Protein AF-A0A2G6N6J0-F1 (afdb_monomer_lite)

pLDDT: mean 86.25, std 17.05, range [27.02, 98.5]

Foldseek 3Di:
DDDDDDDDDDDDPPPPPPPVLPFDWAWAWAADPVRDTAIDIDTHSDDADVVVVVVRVVVNVQCVVLNLLLLLLDDDDPRHDLRSNLSSVLNVVLVQQCLAPQCCQVCQLVDDDDDDPVNLVVSLVSQDPHHPNVVPDSVSSRVVSVVSSVSRNVVRVVDPDTPLVVSCVSHVVRHHDAQKDKDWDADPPDPVPRTDIFIWGFPDADPVRDGDIDGVVVCVVPPDPVVNCVRCVVLVVVLVVDVVSVVVVDDDD

Sequence (253 aa):
MQYSPERKKAGLKIGEHRGKRTASQQLTLSIMPDRTILPEWENTPKKILQKSIDKQKDIEQGFLHGGLFYLGFCEPDKTFSASLNYFIGFARLFIEKLSRISDLETLRHEAVINLSENELDRLIESVPLITGAEYITIEMLEVLWAGLGISFREQIQAHDGTVATFFHERNPAIHLAGRVFFHLVENKNNPAQPFAFMATYSAGMGGDGTPRHLPLKHAIEAYDEDDLLKLLSTVYRAAKKSKLIDNLWRPKA

Radius of gyration: 28.14 Å; chains: 1; bounding box: 117×38×66 Å

Structure (mmCIF, N/CA/C/O backbone):
data_AF-A0A2G6N6J0-F1
#
_entry.id   AF-A0A2G6N6J0-F1
#
loop_
_atom_site.group_PDB
_atom_site.id
_atom_site.type_symbol
_atom_site.label_atom_id
_atom_site.label_alt_id
_atom_site.label_comp_id
_atom_site.label_asym_id
_atom_site.label_entity_id
_atom_site.label_seq_id
_atom_site.pdbx_PDB_ins_code
_atom_site.Cartn_x
_atom_site.Cartn_y
_atom_site.Cartn_z
_atom_site.occupancy
_atom_site.B_iso_or_equiv
_atom_site.auth_seq_id
_atom_site.auth_comp_id
_atom_site.auth_asym_id
_atom_site.auth_atom_id
_atom_site.pdbx_PDB_model_num
ATOM 1 N N . MET A 1 1 ? 91.299 -11.595 -16.373 1.00 38.34 1 MET A N 1
ATOM 2 C CA . MET A 1 1 ? 91.212 -10.130 -16.604 1.00 38.34 1 MET A CA 1
ATOM 3 C C . MET A 1 1 ? 89.958 -9.893 -17.433 1.00 38.34 1 MET A C 1
ATOM 5 O O . MET A 1 1 ? 89.851 -10.569 -18.437 1.00 38.34 1 MET A O 1
ATOM 9 N N . GLN A 1 2 ? 88.948 -9.088 -17.104 1.00 34.56 2 GLN A N 1
ATOM 10 C CA . GLN A 1 2 ? 88.731 -8.024 -16.119 1.00 34.56 2 GLN A CA 1
ATOM 11 C C . GLN A 1 2 ? 87.215 -7.932 -15.804 1.00 34.56 2 GLN A C 1
ATOM 13 O O . GLN A 1 2 ? 86.388 -8.180 -16.670 1.00 34.56 2 GLN A O 1
ATOM 18 N N . TYR A 1 3 ? 86.927 -7.606 -14.543 1.00 27.02 3 TYR A N 1
ATOM 19 C CA . TYR A 1 3 ? 85.862 -6.783 -13.936 1.00 27.02 3 TYR A CA 1
ATOM 20 C C . TYR A 1 3 ? 84.527 -6.411 -14.657 1.00 27.02 3 TYR A C 1
ATOM 22 O O . TYR A 1 3 ? 84.510 -5.935 -15.786 1.00 27.02 3 TYR A O 1
ATOM 30 N N . SER A 1 4 ? 83.440 -6.529 -13.867 1.00 35.34 4 SER A N 1
ATOM 31 C CA . SER A 1 4 ? 82.012 -6.095 -13.979 1.00 35.34 4 SER A CA 1
ATOM 32 C C . SER A 1 4 ? 81.806 -4.562 -14.200 1.00 35.34 4 SER A C 1
ATOM 34 O O . SER A 1 4 ? 82.814 -3.864 -14.087 1.00 35.34 4 SER A O 1
ATOM 36 N N . PRO A 1 5 ? 80.587 -3.961 -14.416 1.00 44.88 5 PRO A N 1
ATOM 37 C CA . PRO A 1 5 ? 79.325 -4.232 -13.686 1.00 44.88 5 PRO A CA 1
ATOM 38 C C . PRO A 1 5 ? 77.961 -4.061 -14.419 1.00 44.88 5 PRO A C 1
ATOM 40 O O . PRO A 1 5 ? 77.846 -3.590 -15.548 1.00 44.88 5 PRO A O 1
ATOM 43 N N . GLU A 1 6 ? 76.901 -4.433 -13.689 1.00 39.53 6 GLU A N 1
ATOM 44 C CA . GLU A 1 6 ? 75.468 -4.260 -13.969 1.00 39.53 6 GLU A CA 1
ATOM 45 C C . GLU A 1 6 ? 75.028 -2.832 -14.358 1.00 39.53 6 GLU A C 1
ATOM 47 O O . GLU A 1 6 ? 75.438 -1.851 -13.736 1.00 39.53 6 GLU A O 1
ATOM 52 N N . ARG A 1 7 ? 74.014 -2.730 -15.237 1.00 36.69 7 ARG A N 1
ATOM 53 C CA . ARG A 1 7 ? 72.938 -1.725 -15.116 1.00 36.69 7 ARG A CA 1
ATOM 54 C C . ARG A 1 7 ? 71.584 -2.308 -15.524 1.00 36.69 7 ARG A C 1
ATOM 56 O O . ARG A 1 7 ? 71.323 -2.576 -16.693 1.00 36.69 7 ARG A O 1
ATOM 63 N N . LYS A 1 8 ? 70.702 -2.426 -14.529 1.00 40.44 8 LYS A N 1
ATOM 64 C CA . LYS A 1 8 ? 69.253 -2.606 -14.672 1.00 40.44 8 LYS A CA 1
ATOM 65 C C . LYS A 1 8 ? 68.666 -1.511 -15.574 1.00 40.44 8 LYS A C 1
ATOM 67 O O . LYS A 1 8 ? 68.835 -0.328 -15.285 1.00 40.44 8 LYS A O 1
ATOM 72 N N . LYS A 1 9 ? 67.895 -1.895 -16.594 1.00 39.03 9 LYS A N 1
ATOM 73 C CA . LYS A 1 9 ? 66.866 -1.031 -17.190 1.00 39.03 9 LYS A CA 1
ATOM 74 C C . LYS A 1 9 ? 65.496 -1.645 -16.934 1.00 39.03 9 LYS A C 1
ATOM 76 O O . LYS A 1 9 ? 65.143 -2.680 -17.487 1.00 39.03 9 LYS A O 1
ATOM 81 N N . ALA A 1 10 ? 64.763 -0.978 -16.050 1.00 37.41 10 ALA A N 1
ATOM 82 C CA . ALA A 1 10 ? 63.321 -1.073 -15.928 1.00 37.41 10 ALA A CA 1
ATOM 83 C C . ALA A 1 10 ? 62.665 -0.554 -17.218 1.00 37.41 10 ALA A C 1
ATOM 85 O O . ALA A 1 10 ? 63.138 0.423 -17.799 1.00 37.41 10 ALA A O 1
ATOM 86 N N . GLY A 1 11 ? 61.580 -1.191 -17.654 1.00 28.17 11 GLY A N 1
ATOM 87 C CA . GLY A 1 11 ? 60.846 -0.741 -18.832 1.00 28.17 11 GLY A CA 1
ATOM 88 C C . GLY A 1 11 ? 59.712 -1.671 -19.236 1.00 28.17 11 GLY A C 1
ATOM 89 O O . GLY A 1 11 ? 59.869 -2.479 -20.137 1.00 28.17 11 GLY A O 1
ATOM 90 N N . LEU A 1 12 ? 58.574 -1.497 -18.562 1.00 29.66 12 LEU A N 1
ATOM 91 C CA . LEU A 1 12 ? 57.225 -1.695 -19.096 1.00 29.66 12 LEU A CA 1
ATOM 92 C C . LEU A 1 12 ? 56.826 -3.118 -19.544 1.00 29.66 12 LEU A C 1
ATOM 94 O O . LEU A 1 12 ? 56.615 -3.397 -20.721 1.00 29.66 12 LEU A O 1
ATOM 98 N N . LYS A 1 13 ? 56.561 -4.000 -18.569 1.00 33.03 13 LYS A N 1
ATOM 99 C CA . LYS A 1 13 ? 55.540 -5.034 -18.790 1.00 33.03 13 LYS A CA 1
ATOM 100 C C . LYS A 1 13 ? 54.187 -4.336 -18.838 1.00 33.03 13 LYS A C 1
ATOM 102 O O . LYS A 1 13 ? 53.694 -3.851 -17.822 1.00 33.03 13 LYS A O 1
ATOM 107 N N . ILE A 1 14 ? 53.632 -4.272 -20.040 1.00 36.72 14 ILE A N 1
ATOM 108 C CA . ILE A 1 14 ? 52.255 -3.890 -20.323 1.00 36.72 14 ILE A CA 1
ATOM 109 C C . ILE A 1 14 ? 51.384 -4.931 -19.617 1.00 36.72 14 ILE A C 1
ATOM 111 O O . ILE A 1 14 ? 51.207 -6.050 -20.090 1.00 36.72 14 ILE A O 1
ATOM 115 N N . GLY A 1 15 ? 50.957 -4.608 -18.400 1.00 34.16 15 GLY A N 1
ATOM 116 C CA . GLY A 1 15 ? 50.023 -5.426 -17.652 1.00 34.16 15 GLY A CA 1
ATOM 117 C C . GLY A 1 15 ? 48.660 -5.318 -18.311 1.00 34.16 15 GLY A C 1
ATOM 118 O O . GLY A 1 15 ? 47.894 -4.412 -17.994 1.00 34.16 15 GLY A O 1
ATOM 119 N N . GLU A 1 16 ? 48.341 -6.253 -19.202 1.00 36.91 16 GLU A N 1
ATOM 120 C CA . GLU A 1 16 ? 46.958 -6.595 -19.519 1.00 36.91 16 GLU A CA 1
ATOM 121 C C . GLU A 1 16 ? 46.295 -7.199 -18.272 1.00 36.91 16 GLU A C 1
ATOM 123 O O . GLU A 1 16 ? 46.026 -8.391 -18.180 1.00 36.91 16 GLU A O 1
ATOM 128 N N . HIS A 1 17 ? 45.981 -6.359 -17.289 1.00 39.91 17 HIS A N 1
ATOM 129 C CA . HIS A 1 17 ? 44.925 -6.656 -16.332 1.00 39.91 17 HIS A CA 1
ATOM 130 C C . HIS A 1 17 ? 43.605 -6.116 -16.887 1.00 39.91 17 HIS A C 1
ATOM 132 O O . HIS A 1 17 ? 42.942 -5.272 -16.287 1.00 39.91 17 HIS A O 1
ATOM 138 N N . ARG A 1 18 ? 43.164 -6.668 -18.027 1.00 38.72 18 ARG A N 1
ATOM 139 C CA . ARG A 1 18 ? 41.724 -6.779 -18.285 1.00 38.72 18 ARG A CA 1
ATOM 140 C C . ARG A 1 18 ? 41.197 -7.844 -17.333 1.00 38.72 18 ARG A C 1
ATOM 142 O O . ARG A 1 18 ? 40.990 -8.996 -17.705 1.00 38.72 18 ARG A O 1
ATOM 149 N N . GLY A 1 19 ? 40.984 -7.456 -16.076 1.00 38.78 19 GLY A N 1
ATOM 150 C CA . GLY A 1 19 ? 40.030 -8.164 -15.241 1.00 38.78 19 GLY A CA 1
ATOM 151 C C . GLY A 1 19 ? 38.720 -8.168 -16.017 1.00 38.78 19 GLY A C 1
ATOM 152 O O . GLY A 1 19 ? 38.121 -7.109 -16.201 1.00 38.78 19 GLY A O 1
ATOM 153 N N . LYS A 1 20 ? 38.325 -9.329 -16.551 1.00 43.56 20 LYS A N 1
ATOM 154 C CA . LYS A 1 20 ? 36.986 -9.539 -17.100 1.00 43.56 20 LYS A CA 1
ATOM 155 C C . LYS A 1 20 ? 36.018 -9.186 -15.974 1.00 43.56 20 LYS A C 1
ATOM 157 O O . LYS A 1 20 ? 35.770 -10.004 -15.094 1.00 43.56 20 LYS A O 1
ATOM 162 N N . ARG A 1 21 ? 35.520 -7.946 -15.951 1.00 50.16 21 ARG A N 1
ATOM 163 C CA . ARG A 1 21 ? 34.324 -7.603 -15.188 1.00 50.16 21 ARG A CA 1
ATOM 164 C C . ARG A 1 21 ? 33.240 -8.472 -15.807 1.00 50.16 21 ARG A C 1
ATOM 166 O O . ARG A 1 21 ? 32.793 -8.188 -16.911 1.00 50.16 21 ARG A O 1
ATOM 173 N N . THR A 1 22 ? 32.912 -9.588 -15.167 1.00 55.34 22 THR A N 1
ATOM 174 C CA . THR A 1 22 ? 31.730 -10.367 -15.525 1.00 55.34 22 THR A CA 1
ATOM 175 C C . THR A 1 22 ? 30.551 -9.426 -15.345 1.00 55.34 22 THR A C 1
ATOM 177 O O . THR A 1 22 ? 30.229 -9.067 -14.209 1.00 55.34 22 THR A O 1
ATOM 180 N N . ALA A 1 23 ? 30.005 -8.941 -16.461 1.00 68.50 23 ALA A N 1
ATOM 181 C CA . ALA A 1 23 ? 28.799 -8.134 -16.460 1.00 68.50 23 ALA A CA 1
ATOM 182 C C . ALA A 1 23 ? 27.725 -8.932 -15.717 1.00 68.50 23 AL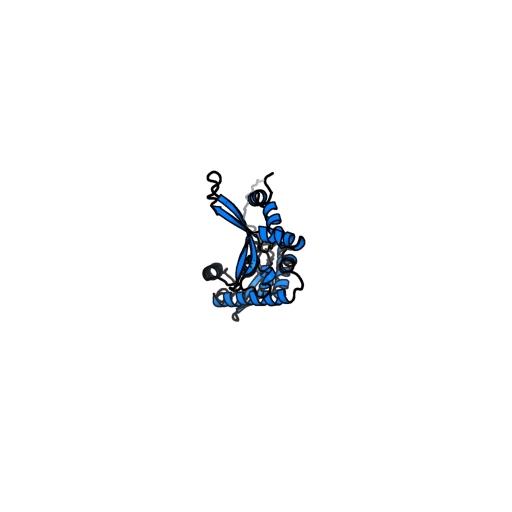A A C 1
ATOM 184 O O . ALA A 1 23 ? 27.491 -10.099 -16.030 1.00 68.50 23 ALA A O 1
ATOM 185 N N . SER A 1 24 ? 27.164 -8.341 -14.666 1.00 85.44 24 SER A N 1
ATOM 186 C CA . SER A 1 24 ? 25.951 -8.890 -14.062 1.00 85.44 24 SER A CA 1
ATOM 187 C C . SER A 1 24 ? 24.774 -8.411 -14.901 1.00 85.44 24 SER A C 1
ATOM 189 O O . SER A 1 24 ? 24.905 -7.429 -15.629 1.00 85.44 24 SER A O 1
ATOM 191 N N . GLN A 1 25 ? 23.636 -9.083 -14.816 1.00 91.56 25 GLN A N 1
ATOM 192 C CA . GLN A 1 25 ? 22.407 -8.582 -15.421 1.00 91.56 25 GLN A CA 1
ATOM 193 C C . GLN A 1 25 ? 21.504 -8.009 -14.335 1.00 91.56 25 GLN A C 1
ATOM 195 O O . GLN A 1 25 ? 21.540 -8.468 -13.189 1.00 91.56 25 GLN A O 1
ATOM 200 N N . GLN A 1 26 ? 20.727 -6.997 -14.694 1.00 94.88 26 GLN A N 1
ATOM 201 C CA . GLN A 1 26 ? 19.670 -6.449 -13.853 1.00 94.88 26 GLN A CA 1
ATOM 202 C C . GLN A 1 26 ? 18.390 -6.300 -14.667 1.00 94.88 26 GLN A C 1
ATOM 204 O O . GLN A 1 26 ? 18.448 -6.051 -15.869 1.00 94.88 26 GLN A O 1
ATOM 209 N N . LEU A 1 27 ? 17.257 -6.456 -13.993 1.00 97.31 27 LEU A N 1
ATOM 210 C CA . LEU A 1 27 ? 15.936 -6.240 -14.555 1.00 97.31 27 LEU A CA 1
ATOM 211 C C . LEU A 1 27 ? 15.650 -4.736 -14.626 1.00 97.31 27 LEU A C 1
ATOM 213 O O . LEU A 1 27 ? 15.789 -4.009 -13.634 1.00 97.31 27 LEU A O 1
ATOM 217 N N . THR A 1 28 ? 15.213 -4.277 -15.788 1.00 97.19 28 THR A N 1
ATOM 218 C CA . THR A 1 28 ? 14.673 -2.945 -16.050 1.00 97.19 28 THR A CA 1
ATOM 219 C C . THR A 1 28 ? 13.240 -3.053 -16.535 1.00 97.19 28 THR A C 1
ATOM 221 O O . THR A 1 28 ? 12.811 -4.085 -17.042 1.00 97.19 28 THR A O 1
ATOM 224 N N . LEU A 1 29 ? 12.492 -1.968 -16.360 1.00 97.38 29 LEU A N 1
ATOM 225 C CA . LEU A 1 29 ? 11.210 -1.782 -17.019 1.00 97.38 29 LEU A CA 1
ATOM 226 C C . LEU A 1 29 ? 11.385 -0.683 -18.067 1.00 97.38 29 LEU A C 1
ATOM 228 O O . LEU A 1 29 ? 11.743 0.447 -17.729 1.00 97.38 29 LEU A O 1
ATOM 232 N N . SER A 1 30 ? 11.202 -1.026 -19.330 1.00 95.88 30 SER A N 1
ATOM 233 C CA . SER A 1 30 ? 11.297 -0.088 -20.449 1.00 95.88 30 SER A CA 1
ATOM 234 C C . SER A 1 30 ? 9.896 0.307 -20.886 1.00 95.88 30 SER A C 1
ATOM 236 O O . SER A 1 30 ? 8.971 -0.506 -20.826 1.00 95.88 30 SER A O 1
ATOM 238 N N . ILE A 1 31 ? 9.731 1.551 -21.327 1.00 96.25 31 ILE A N 1
ATOM 239 C CA . ILE A 1 31 ? 8.447 2.032 -21.837 1.00 96.25 31 ILE A CA 1
ATOM 240 C C . ILE A 1 31 ? 8.531 2.107 -23.352 1.00 96.25 31 ILE A C 1
ATOM 242 O O . ILE A 1 31 ? 9.422 2.747 -23.912 1.00 96.25 31 ILE A O 1
ATOM 246 N N . MET A 1 32 ? 7.613 1.418 -24.012 1.00 94.75 32 MET A N 1
ATOM 247 C CA . MET A 1 32 ? 7.516 1.394 -25.464 1.00 94.75 32 MET A CA 1
ATOM 248 C C . MET A 1 32 ? 6.730 2.614 -25.982 1.00 94.75 32 MET A C 1
ATOM 250 O O . MET A 1 32 ? 5.988 3.233 -25.218 1.00 94.75 32 MET A O 1
ATOM 254 N N . PRO A 1 33 ? 6.842 2.981 -27.276 1.00 92.69 33 PRO A N 1
ATOM 255 C CA . PRO A 1 33 ? 6.119 4.129 -27.841 1.00 92.69 33 PRO A CA 1
ATOM 256 C C . PRO A 1 33 ? 4.588 4.044 -27.749 1.00 92.69 33 PRO A C 1
ATOM 258 O O . PRO A 1 33 ? 3.906 5.066 -27.746 1.00 92.69 33 PRO A O 1
ATOM 261 N N . ASP A 1 34 ? 4.040 2.832 -27.657 1.00 92.56 34 ASP A N 1
ATOM 262 C CA . ASP A 1 34 ? 2.619 2.567 -27.402 1.00 92.56 34 ASP A CA 1
ATOM 263 C C . ASP A 1 34 ? 2.235 2.708 -25.912 1.00 92.56 34 ASP A C 1
ATOM 265 O O . ASP A 1 34 ? 1.085 2.472 -25.548 1.00 92.56 34 ASP A O 1
ATOM 269 N N . ARG A 1 35 ? 3.184 3.131 -25.063 1.00 90.12 35 ARG A N 1
ATOM 270 C CA . ARG A 1 35 ? 3.096 3.276 -23.600 1.00 90.12 35 ARG A CA 1
ATOM 271 C C . ARG A 1 35 ? 2.988 1.956 -22.835 1.00 90.12 35 ARG A C 1
ATOM 273 O O . ARG A 1 35 ? 2.722 1.968 -21.632 1.00 90.12 35 ARG A O 1
ATOM 280 N N . THR A 1 36 ? 3.249 0.825 -23.489 1.00 93.56 36 THR A N 1
ATOM 281 C CA . THR A 1 36 ? 3.356 -0.471 -22.815 1.00 93.56 36 THR A CA 1
ATOM 282 C C . THR A 1 36 ? 4.650 -0.536 -22.002 1.00 93.56 36 THR A C 1
ATOM 284 O O . THR A 1 36 ? 5.712 -0.116 -22.464 1.00 93.56 36 THR A O 1
ATOM 287 N N . ILE A 1 37 ? 4.573 -1.081 -20.785 1.00 96.50 37 ILE A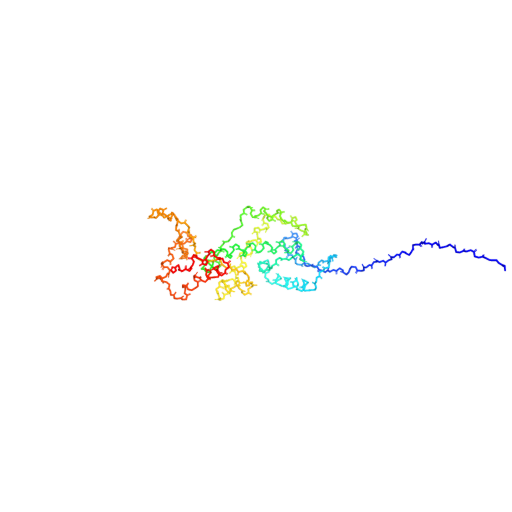 N 1
ATOM 288 C CA . ILE A 1 37 ? 5.737 -1.314 -19.922 1.00 96.50 37 ILE A CA 1
ATOM 289 C C . ILE A 1 37 ? 6.190 -2.760 -20.093 1.00 96.50 37 ILE A C 1
ATOM 291 O O . ILE A 1 37 ? 5.411 -3.682 -19.843 1.00 96.50 37 ILE A O 1
ATOM 295 N N . LEU A 1 38 ? 7.450 -2.958 -20.479 1.00 95.75 38 LEU A N 1
ATOM 296 C CA . LEU A 1 38 ? 8.028 -4.279 -20.709 1.00 95.75 38 LEU A CA 1
ATOM 297 C C . LEU A 1 38 ? 9.206 -4.555 -19.766 1.00 95.75 38 LEU A C 1
ATOM 299 O O . LEU A 1 38 ? 10.053 -3.677 -19.580 1.00 95.75 38 LEU A O 1
ATOM 303 N N . PRO A 1 39 ? 9.288 -5.765 -19.183 1.00 96.88 39 PRO A N 1
ATOM 304 C CA . PRO A 1 39 ? 10.459 -6.198 -18.444 1.00 96.88 39 PRO A CA 1
ATOM 305 C C . PRO A 1 39 ? 11.580 -6.580 -19.410 1.00 96.88 39 PRO A C 1
ATOM 307 O O . PRO A 1 39 ? 11.381 -7.365 -20.335 1.00 96.88 39 PRO A O 1
ATOM 310 N N . GLU A 1 40 ? 12.771 -6.036 -19.179 1.00 95.31 40 GLU A N 1
ATOM 311 C CA . GLU A 1 40 ? 13.966 -6.302 -19.977 1.00 95.31 40 GLU A CA 1
ATOM 312 C C . GLU A 1 40 ? 15.170 -6.564 -19.070 1.00 95.31 40 GLU A C 1
ATOM 314 O O . GLU A 1 40 ? 15.293 -6.004 -17.982 1.00 95.31 40 GLU A O 1
ATOM 319 N N . TRP A 1 41 ? 16.091 -7.417 -19.517 1.00 95.06 41 TRP A N 1
ATOM 320 C CA . TRP A 1 41 ? 17.341 -7.673 -18.805 1.00 95.06 41 TRP A CA 1
ATOM 321 C C . TRP A 1 41 ? 18.494 -6.957 -19.494 1.00 95.06 41 TRP A C 1
ATOM 323 O O . TRP A 1 41 ? 18.853 -7.276 -20.628 1.00 95.06 41 TRP A O 1
ATOM 333 N N . GLU A 1 42 ? 19.129 -6.033 -18.779 1.00 92.56 42 GLU A N 1
ATOM 334 C CA . GLU A 1 42 ? 20.280 -5.288 -19.280 1.00 92.56 42 GLU A CA 1
ATOM 335 C C . GLU A 1 42 ? 21.585 -5.717 -18.601 1.00 92.56 42 GLU A C 1
ATOM 337 O O . GLU A 1 42 ? 21.628 -6.103 -17.427 1.00 92.56 42 GLU A O 1
ATOM 342 N N . ASN A 1 43 ? 22.689 -5.622 -19.344 1.00 91.25 43 ASN A N 1
ATOM 343 C CA . ASN A 1 43 ? 24.020 -5.843 -18.794 1.00 91.25 43 ASN A CA 1
ATOM 344 C C . ASN A 1 43 ? 24.447 -4.634 -17.959 1.00 91.25 43 ASN A C 1
ATOM 346 O O . ASN A 1 43 ? 24.512 -3.515 -18.460 1.00 91.25 43 ASN A O 1
ATOM 350 N N . THR A 1 44 ? 24.847 -4.873 -16.715 1.00 86.88 44 THR A N 1
ATOM 351 C CA . THR A 1 44 ? 25.361 -3.847 -15.813 1.00 86.88 44 THR A CA 1
ATOM 352 C C . THR A 1 44 ? 26.805 -4.137 -15.395 1.00 86.88 44 THR A C 1
ATOM 354 O O . THR A 1 44 ? 27.167 -5.276 -15.071 1.00 86.88 44 THR A O 1
ATOM 357 N N . PRO A 1 45 ? 27.681 -3.114 -15.370 1.00 83.12 45 PRO A N 1
ATOM 358 C CA . PRO A 1 45 ? 29.037 -3.262 -14.851 1.00 83.12 45 PRO A CA 1
ATOM 359 C C . PRO A 1 45 ? 29.058 -3.414 -13.321 1.00 83.12 45 PRO A C 1
ATOM 361 O O . PRO A 1 45 ? 30.100 -3.763 -12.758 1.00 83.12 45 PRO A O 1
ATOM 364 N N . LYS A 1 46 ? 27.936 -3.132 -12.639 1.00 84.69 46 LYS A N 1
ATOM 365 C CA . LYS A 1 46 ? 27.777 -3.305 -11.193 1.00 84.69 46 LYS A CA 1
ATOM 366 C C . LYS A 1 46 ? 27.713 -4.794 -10.869 1.00 84.69 46 LYS A C 1
ATOM 368 O O . LYS A 1 46 ? 26.928 -5.531 -11.450 1.00 84.69 46 LYS A O 1
ATOM 373 N N . LYS A 1 47 ? 28.515 -5.236 -9.901 1.00 87.38 47 LYS A N 1
ATOM 374 C CA . LYS A 1 47 ? 28.435 -6.610 -9.397 1.00 87.38 47 LYS A CA 1
ATOM 375 C C . LYS A 1 47 ? 27.164 -6.764 -8.563 1.00 87.38 47 LYS A C 1
ATOM 377 O O . LYS A 1 47 ? 27.026 -6.093 -7.540 1.00 87.38 47 LYS A O 1
ATOM 382 N N . ILE A 1 48 ? 26.272 -7.654 -8.981 1.00 88.69 48 ILE A N 1
ATOM 383 C CA . ILE A 1 48 ? 25.038 -7.984 -8.259 1.00 88.69 48 ILE A CA 1
ATOM 384 C C . ILE A 1 48 ? 25.169 -9.401 -7.693 1.00 88.69 48 ILE A C 1
ATOM 386 O O . ILE A 1 48 ? 25.705 -10.300 -8.338 1.00 88.69 48 ILE A O 1
ATOM 390 N N . LEU A 1 49 ? 24.746 -9.591 -6.442 1.00 90.38 49 LEU A N 1
ATOM 391 C CA . LEU A 1 49 ? 24.743 -10.907 -5.798 1.00 90.38 49 LEU A CA 1
ATOM 392 C C . LEU A 1 49 ? 23.682 -11.806 -6.442 1.00 90.38 49 LEU A C 1
ATOM 394 O O . LEU A 1 49 ? 22.582 -11.335 -6.713 1.00 90.38 49 LEU A O 1
ATOM 398 N N . GLN A 1 50 ? 23.966 -13.106 -6.577 1.00 89.81 50 GLN A N 1
ATOM 399 C CA . GLN A 1 50 ? 23.037 -14.070 -7.187 1.00 89.81 50 GLN A CA 1
ATOM 400 C C . GLN A 1 50 ? 21.640 -14.025 -6.551 1.00 89.81 50 GLN A C 1
ATOM 402 O O . GLN A 1 50 ? 20.654 -13.920 -7.263 1.00 89.81 50 GLN A O 1
ATOM 407 N N . LYS A 1 51 ? 21.559 -13.937 -5.217 1.00 91.69 51 LYS A N 1
ATOM 408 C CA . LYS A 1 51 ? 20.290 -13.788 -4.484 1.00 91.69 51 LYS A CA 1
ATOM 409 C C . LYS A 1 51 ? 19.443 -12.590 -4.946 1.00 91.69 51 LYS A C 1
ATOM 411 O O . LYS A 1 51 ? 18.221 -12.658 -4.923 1.00 91.69 51 LYS A O 1
ATOM 416 N N . SER A 1 52 ? 20.077 -11.478 -5.323 1.00 92.69 52 SER A N 1
ATOM 417 C CA . SER A 1 52 ? 19.365 -10.304 -5.850 1.00 92.69 52 SER A CA 1
ATOM 418 C C . SER A 1 52 ? 18.908 -10.522 -7.296 1.00 92.69 52 SER A C 1
ATOM 420 O O . SER A 1 52 ? 17.833 -10.056 -7.660 1.00 92.69 52 SER A O 1
ATOM 422 N N . ILE A 1 53 ? 19.674 -11.266 -8.100 1.00 93.56 53 ILE A N 1
ATOM 423 C CA . ILE A 1 53 ? 19.258 -11.674 -9.450 1.00 93.56 53 ILE A CA 1
ATOM 424 C C . ILE A 1 53 ? 18.046 -12.608 -9.368 1.00 93.56 53 ILE A C 1
ATOM 426 O O . ILE A 1 53 ? 17.081 -12.406 -10.095 1.00 93.56 53 ILE A O 1
ATOM 430 N N . ASP A 1 54 ? 18.064 -13.584 -8.458 1.00 94.50 54 ASP A N 1
ATOM 431 C CA . ASP A 1 54 ? 16.946 -14.514 -8.260 1.00 94.50 54 ASP A CA 1
ATOM 432 C C . ASP A 1 54 ? 15.679 -13.756 -7.832 1.00 94.50 54 ASP A C 1
ATOM 434 O O . ASP A 1 54 ? 14.632 -13.912 -8.451 1.00 94.50 54 ASP A O 1
ATOM 438 N N . LYS A 1 55 ? 15.805 -12.809 -6.889 1.00 95.56 55 LYS A N 1
ATOM 439 C CA . LYS A 1 55 ? 14.698 -11.918 -6.501 1.00 95.56 55 LYS A CA 1
ATOM 440 C C . LYS A 1 55 ? 14.157 -11.102 -7.685 1.00 95.56 55 LYS A C 1
ATOM 442 O O . LYS A 1 55 ? 12.956 -10.891 -7.777 1.00 95.56 55 LYS A O 1
ATOM 447 N N . GLN A 1 56 ? 15.018 -10.624 -8.584 1.00 97.25 56 GLN A N 1
ATOM 448 C CA . GLN A 1 56 ? 14.585 -9.894 -9.783 1.00 97.25 56 GLN A CA 1
ATOM 449 C C . GLN A 1 56 ? 13.851 -10.800 -10.780 1.00 97.25 56 GLN A C 1
ATOM 451 O O . GLN A 1 56 ? 12.872 -10.359 -11.367 1.00 97.25 56 GLN A O 1
ATOM 456 N N . LYS A 1 57 ? 14.252 -12.069 -10.925 1.00 96.81 57 LYS A N 1
ATOM 457 C CA . LYS A 1 57 ? 13.512 -13.051 -11.738 1.00 96.81 57 LYS A CA 1
ATOM 458 C C . LYS A 1 57 ? 12.129 -13.341 -11.167 1.00 96.81 57 LYS A C 1
ATOM 460 O O . LYS A 1 57 ? 11.164 -13.383 -11.921 1.00 96.81 57 LYS A O 1
ATOM 465 N N . ASP A 1 58 ? 12.021 -13.485 -9.848 1.00 96.94 58 ASP A N 1
ATOM 466 C CA . ASP A 1 58 ? 10.721 -13.654 -9.190 1.00 96.94 58 ASP A CA 1
ATOM 467 C C . ASP A 1 58 ? 9.822 -12.432 -9.440 1.00 96.94 58 ASP A C 1
ATOM 469 O O . ASP A 1 58 ? 8.636 -12.579 -9.735 1.00 96.94 58 ASP A O 1
ATOM 473 N N . ILE A 1 59 ? 10.402 -11.224 -9.394 1.00 97.81 59 ILE A N 1
ATOM 474 C CA . ILE A 1 59 ? 9.691 -9.976 -9.697 1.00 97.81 59 ILE A CA 1
ATOM 475 C C . ILE A 1 59 ? 9.238 -9.921 -11.158 1.00 97.81 59 ILE A C 1
ATOM 477 O O . ILE A 1 59 ? 8.100 -9.540 -11.410 1.00 97.81 59 ILE A O 1
ATOM 481 N N . GLU A 1 60 ? 10.085 -10.307 -12.111 1.00 98.00 60 GLU A N 1
ATOM 4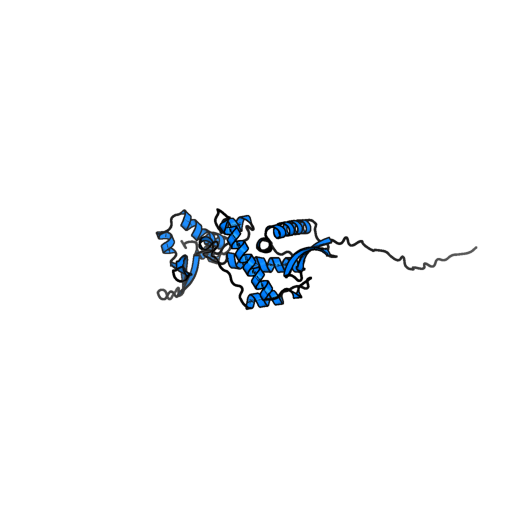82 C CA . GLU A 1 60 ? 9.714 -10.395 -13.528 1.00 98.00 60 GLU A CA 1
ATOM 483 C C . GLU A 1 60 ? 8.532 -11.347 -13.726 1.00 98.00 60 GLU A C 1
ATOM 485 O O . GLU A 1 60 ? 7.538 -10.970 -14.342 1.00 98.00 60 GLU A O 1
ATOM 490 N N . GLN A 1 61 ? 8.595 -12.557 -13.161 1.00 97.75 61 GLN A N 1
ATOM 491 C CA . GLN A 1 61 ? 7.496 -13.517 -13.264 1.00 97.75 61 GLN A CA 1
ATOM 492 C C . GLN A 1 61 ? 6.217 -12.970 -12.632 1.00 97.75 61 GLN A C 1
ATOM 494 O O . GLN A 1 61 ? 5.153 -13.036 -13.244 1.00 97.75 61 GLN A O 1
ATOM 499 N N . GLY A 1 62 ? 6.300 -12.380 -11.441 1.00 96.94 62 GLY A N 1
ATOM 500 C CA . GLY A 1 62 ? 5.145 -11.761 -10.800 1.00 96.94 62 GLY A CA 1
ATOM 501 C C . GLY A 1 62 ? 4.570 -10.590 -11.599 1.00 96.94 62 GLY A C 1
ATOM 502 O O . GLY A 1 62 ? 3.352 -10.478 -11.720 1.00 96.94 62 GLY A O 1
ATOM 503 N N . PHE A 1 63 ? 5.420 -9.765 -12.214 1.00 97.56 63 PHE A N 1
ATOM 504 C CA . PHE A 1 63 ? 5.005 -8.675 -13.097 1.00 97.56 63 PHE A CA 1
ATOM 505 C C . PHE A 1 63 ? 4.299 -9.191 -14.356 1.00 97.56 63 PHE A C 1
ATOM 507 O O . PHE A 1 63 ? 3.263 -8.655 -14.732 1.00 97.56 63 PHE A O 1
ATOM 514 N N . LEU A 1 64 ? 4.802 -10.254 -14.986 1.00 96.56 64 LEU A N 1
ATOM 515 C CA . LEU A 1 64 ? 4.175 -10.830 -16.180 1.00 96.56 64 LEU A CA 1
ATOM 516 C C . LEU A 1 64 ? 2.764 -11.378 -15.910 1.00 96.56 64 LEU A C 1
ATOM 518 O O . LEU A 1 64 ? 1.925 -11.354 -16.805 1.00 96.56 64 LEU A O 1
ATOM 522 N N . HIS A 1 65 ? 2.486 -11.844 -14.688 1.00 94.00 65 HIS A N 1
ATOM 523 C CA . HIS A 1 65 ? 1.170 -12.376 -14.315 1.00 94.00 65 HIS A CA 1
ATOM 524 C C . HIS A 1 65 ? 0.240 -11.324 -13.694 1.00 94.00 65 HIS A C 1
ATOM 526 O O . HIS A 1 65 ? -0.959 -11.332 -13.953 1.00 94.00 65 HIS A O 1
ATOM 532 N N . GLY A 1 66 ? 0.770 -10.448 -12.838 1.00 93.06 66 GLY A N 1
ATOM 533 C CA . GLY A 1 66 ? -0.008 -9.505 -12.028 1.00 93.06 66 GLY A CA 1
ATOM 534 C C . GLY A 1 66 ? 0.206 -8.032 -12.376 1.00 93.06 66 GLY A C 1
ATOM 535 O O . GLY A 1 66 ? -0.308 -7.160 -11.670 1.00 93.06 66 GLY A O 1
ATOM 536 N N . GLY A 1 67 ? 0.981 -7.742 -13.421 1.00 96.19 67 GLY A N 1
ATOM 537 C CA . GLY A 1 67 ? 1.278 -6.396 -13.900 1.00 96.19 67 GLY A CA 1
ATOM 538 C C . GLY A 1 67 ? 1.907 -5.493 -12.839 1.00 96.19 67 GLY A C 1
ATOM 539 O O . GLY A 1 67 ? 2.567 -5.937 -11.895 1.00 96.19 67 GLY A O 1
ATOM 540 N N . LEU A 1 68 ? 1.653 -4.188 -12.967 1.00 97.12 68 LEU A N 1
ATOM 541 C CA . LEU A 1 68 ? 2.094 -3.192 -11.986 1.00 97.12 68 LEU A CA 1
ATOM 542 C C . LEU A 1 68 ? 1.516 -3.441 -10.589 1.00 97.12 68 LEU A C 1
ATOM 544 O O . LEU A 1 68 ? 2.174 -3.123 -9.603 1.00 97.12 68 LEU A O 1
ATOM 548 N N . PHE A 1 69 ? 0.321 -4.027 -10.477 1.00 98.06 69 PHE A N 1
ATOM 549 C CA . PHE A 1 69 ? -0.304 -4.263 -9.176 1.00 98.06 69 PHE A CA 1
ATOM 550 C C . PHE A 1 69 ? 0.524 -5.219 -8.311 1.00 98.06 69 PHE A C 1
ATOM 552 O O . PHE A 1 69 ? 0.693 -4.976 -7.116 1.00 98.06 69 PHE A O 1
ATOM 559 N N . TYR A 1 70 ? 1.134 -6.240 -8.921 1.00 98.06 70 TYR A N 1
ATOM 560 C CA . TYR A 1 70 ? 2.083 -7.117 -8.234 1.00 98.06 70 TYR A CA 1
ATOM 561 C C . TYR A 1 70 ? 3.286 -6.346 -7.658 1.00 98.06 70 TYR A C 1
ATOM 563 O O . TYR A 1 70 ? 3.693 -6.588 -6.518 1.00 98.06 70 TYR A O 1
ATOM 571 N N . LEU A 1 71 ? 3.827 -5.366 -8.396 1.00 98.25 71 LEU A N 1
ATOM 572 C CA . LEU A 1 71 ? 4.964 -4.562 -7.925 1.00 98.25 71 LEU A CA 1
ATOM 573 C C . LEU A 1 71 ? 4.639 -3.766 -6.659 1.00 98.25 71 LEU A C 1
ATOM 575 O O . LEU A 1 71 ? 5.541 -3.503 -5.864 1.00 98.25 71 LEU A O 1
ATOM 579 N N . GLY A 1 72 ? 3.366 -3.438 -6.427 1.00 97.81 72 GLY A N 1
ATOM 580 C CA . GLY A 1 72 ? 2.924 -2.744 -5.219 1.00 97.81 72 GLY A CA 1
ATOM 581 C C . GLY A 1 72 ? 3.160 -3.535 -3.929 1.00 97.81 72 GLY A C 1
ATOM 582 O O . GLY A 1 72 ? 3.224 -2.946 -2.852 1.00 97.81 72 GLY A O 1
ATOM 583 N N . PHE A 1 73 ? 3.356 -4.852 -4.026 1.00 97.62 73 PHE A N 1
ATOM 584 C CA . PHE A 1 73 ? 3.704 -5.716 -2.896 1.00 97.62 73 PHE A CA 1
ATOM 585 C C . PHE A 1 73 ? 5.215 -5.948 -2.756 1.00 97.62 73 PHE A C 1
ATOM 587 O O . PHE A 1 73 ? 5.660 -6.460 -1.728 1.00 97.62 73 PHE A O 1
ATOM 594 N N . CYS A 1 74 ? 6.020 -5.551 -3.744 1.00 97.00 74 CYS A N 1
ATOM 595 C CA . CYS A 1 74 ? 7.472 -5.720 -3.733 1.00 97.00 74 CYS A CA 1
ATOM 596 C C . CYS A 1 74 ? 8.159 -4.624 -2.916 1.00 97.00 74 CYS A C 1
ATOM 598 O O . CYS A 1 74 ? 7.726 -3.478 -2.928 1.00 97.00 74 CYS A O 1
ATOM 600 N N . GLU A 1 75 ? 9.265 -4.941 -2.239 1.00 94.44 75 GLU A N 1
ATOM 601 C CA . GLU A 1 75 ? 10.089 -3.945 -1.535 1.00 94.44 75 GLU A CA 1
ATOM 602 C C . GLU A 1 75 ? 11.206 -3.402 -2.443 1.00 94.44 75 GLU A C 1
ATOM 604 O O . GLU A 1 75 ? 11.904 -4.215 -3.072 1.00 94.44 75 GLU A O 1
ATOM 609 N N . PRO A 1 76 ? 11.428 -2.070 -2.476 1.00 94.19 76 PRO A N 1
ATOM 610 C CA . PRO A 1 76 ? 12.520 -1.474 -3.235 1.00 94.19 76 PRO A CA 1
ATOM 611 C C . PRO A 1 76 ? 13.875 -1.940 -2.697 1.00 94.19 76 PRO A C 1
ATOM 613 O O . PRO A 1 76 ? 14.037 -2.252 -1.514 1.00 94.19 76 PRO A O 1
ATOM 616 N N . ASP A 1 77 ? 14.879 -1.971 -3.568 1.00 94.38 77 ASP A N 1
ATOM 617 C CA . ASP A 1 77 ? 16.205 -2.475 -3.217 1.00 94.38 77 ASP A CA 1
ATOM 618 C C . ASP A 1 77 ? 17.301 -1.674 -3.925 1.00 94.38 77 ASP A C 1
ATOM 620 O O . ASP A 1 77 ? 17.234 -1.393 -5.121 1.00 94.38 77 ASP A O 1
ATOM 624 N N . LYS A 1 78 ? 18.372 -1.341 -3.198 1.00 92.31 78 LYS A N 1
ATOM 625 C CA . LYS A 1 78 ? 19.535 -0.614 -3.743 1.00 92.31 78 LYS A CA 1
ATOM 626 C C . LYS A 1 78 ? 20.284 -1.403 -4.823 1.00 92.31 78 LYS A C 1
ATOM 628 O O . LYS A 1 78 ? 21.160 -0.859 -5.503 1.00 92.31 78 LYS A O 1
ATOM 633 N N . THR A 1 79 ? 20.030 -2.703 -4.926 1.00 92.25 79 THR A N 1
ATOM 634 C CA . THR A 1 79 ? 20.600 -3.581 -5.949 1.00 92.25 79 THR A CA 1
ATOM 635 C C . THR A 1 79 ? 19.793 -3.602 -7.245 1.00 92.25 79 THR A C 1
ATOM 637 O O . THR A 1 79 ? 20.353 -4.025 -8.250 1.00 92.25 79 THR A O 1
ATOM 640 N N . PHE A 1 80 ? 18.555 -3.101 -7.246 1.00 95.31 80 PHE A N 1
ATOM 641 C CA . PHE A 1 80 ? 17.704 -3.022 -8.434 1.00 95.31 80 PHE A CA 1
ATOM 642 C C . PHE A 1 80 ? 18.048 -1.819 -9.314 1.00 95.31 80 PHE A C 1
ATOM 644 O O . PHE A 1 80 ? 18.679 -0.856 -8.861 1.00 95.31 80 PHE A O 1
ATOM 651 N N . SER A 1 81 ? 17.616 -1.878 -10.575 1.00 95.88 81 SER A N 1
ATOM 652 C CA . SER A 1 81 ? 17.706 -0.747 -11.494 1.00 95.88 81 SER A CA 1
ATOM 653 C C . SER A 1 81 ? 16.845 0.430 -11.014 1.00 95.88 81 SER A C 1
ATOM 655 O O . SER A 1 81 ? 15.899 0.269 -10.234 1.00 95.88 81 SER A O 1
ATOM 657 N N . ALA A 1 82 ? 17.173 1.638 -11.479 1.00 95.88 82 ALA A N 1
ATOM 658 C CA . ALA A 1 82 ? 16.393 2.830 -11.152 1.00 95.88 82 ALA A CA 1
ATOM 659 C C . ALA A 1 82 ? 14.961 2.730 -11.701 1.00 95.88 82 ALA A C 1
ATOM 661 O O . ALA A 1 82 ? 14.023 3.061 -10.981 1.00 95.88 82 ALA A O 1
ATOM 662 N N . SER A 1 83 ? 14.798 2.192 -12.919 1.00 97.00 83 SER A N 1
ATOM 663 C CA . SER A 1 83 ? 13.479 1.960 -13.518 1.00 97.00 83 SER A CA 1
ATOM 664 C C . SER A 1 83 ? 12.612 1.035 -12.663 1.00 97.00 83 SER A C 1
ATOM 666 O O . SER A 1 83 ? 11.487 1.379 -12.304 1.00 97.00 83 SER A O 1
ATOM 668 N N . LEU A 1 84 ? 13.153 -0.122 -12.262 1.00 97.88 84 LEU A N 1
ATOM 669 C CA . LEU A 1 84 ? 12.392 -1.084 -11.470 1.00 97.88 84 LEU A CA 1
ATOM 670 C C . LEU A 1 84 ? 11.958 -0.483 -10.126 1.00 97.88 84 LEU A C 1
ATOM 672 O O . LEU A 1 84 ? 10.803 -0.620 -9.728 1.00 97.88 84 LEU A O 1
ATOM 676 N N . ASN A 1 85 ? 12.859 0.229 -9.444 1.00 98.06 85 ASN A N 1
ATOM 677 C CA . ASN A 1 85 ? 12.523 0.905 -8.190 1.00 98.06 85 ASN A CA 1
ATOM 678 C C . ASN A 1 85 ? 11.485 2.023 -8.373 1.00 98.06 85 ASN A C 1
ATOM 680 O O . ASN A 1 85 ? 10.668 2.215 -7.475 1.00 98.06 85 ASN A O 1
ATOM 684 N N . TYR A 1 86 ? 11.494 2.737 -9.502 1.00 98.38 86 TYR A N 1
ATOM 685 C CA . TYR A 1 86 ? 10.503 3.771 -9.801 1.00 98.38 86 TYR A CA 1
ATOM 686 C C . TYR A 1 86 ? 9.089 3.184 -9.880 1.00 98.38 86 TYR A C 1
ATOM 688 O O . TYR A 1 86 ? 8.198 3.621 -9.154 1.00 98.38 86 TYR A O 1
ATOM 696 N N . PHE A 1 87 ? 8.894 2.124 -10.669 1.00 98.31 87 PHE A N 1
ATOM 697 C CA . PHE A 1 87 ? 7.582 1.482 -10.802 1.00 98.31 87 PHE A CA 1
ATOM 698 C C . PHE A 1 87 ? 7.148 0.708 -9.554 1.00 98.31 87 PHE A C 1
ATOM 700 O O . PHE A 1 87 ? 5.960 0.708 -9.230 1.00 98.31 87 PHE A O 1
ATOM 707 N N . ILE A 1 88 ? 8.087 0.105 -8.810 1.00 98.50 88 ILE A N 1
ATOM 708 C CA . ILE A 1 88 ? 7.799 -0.417 -7.465 1.00 98.50 88 ILE A CA 1
ATOM 709 C C . ILE A 1 88 ? 7.293 0.723 -6.577 1.00 98.50 88 ILE A C 1
ATOM 711 O O . ILE A 1 88 ? 6.258 0.576 -5.941 1.00 98.50 88 ILE A O 1
ATOM 715 N N . GLY A 1 89 ? 7.973 1.872 -6.551 1.00 98.06 89 GLY A N 1
ATOM 716 C CA . GLY A 1 89 ? 7.550 3.038 -5.773 1.00 98.06 89 GLY A CA 1
ATOM 717 C C . GLY A 1 89 ? 6.152 3.532 -6.152 1.00 98.06 89 GLY A C 1
ATOM 718 O O . GLY A 1 89 ? 5.315 3.728 -5.272 1.00 98.06 89 GLY A O 1
ATOM 719 N N . PHE A 1 90 ? 5.877 3.657 -7.451 1.00 98.38 90 PHE A N 1
ATOM 720 C CA . PHE A 1 90 ? 4.571 4.053 -7.980 1.00 98.38 90 PHE A CA 1
ATOM 721 C C . PHE A 1 90 ? 3.451 3.091 -7.553 1.00 98.38 90 PHE A C 1
ATOM 723 O O . PHE A 1 90 ? 2.454 3.512 -6.967 1.00 98.38 90 PHE A O 1
ATOM 730 N N . ALA A 1 91 ? 3.626 1.786 -7.776 1.00 98.38 91 ALA A N 1
ATOM 731 C CA . ALA A 1 91 ? 2.624 0.792 -7.405 1.00 98.38 91 ALA A CA 1
ATOM 732 C C . ALA A 1 91 ? 2.473 0.652 -5.880 1.00 98.38 91 ALA A C 1
ATOM 734 O O . ALA A 1 91 ? 1.371 0.445 -5.371 1.00 98.38 91 ALA A O 1
ATOM 735 N N . ARG A 1 92 ? 3.562 0.805 -5.120 1.00 97.69 92 ARG A N 1
ATOM 736 C CA . ARG A 1 92 ? 3.515 0.807 -3.652 1.00 97.69 92 ARG A CA 1
ATOM 737 C C . ARG A 1 92 ? 2.750 1.999 -3.112 1.00 97.69 92 ARG A C 1
ATOM 739 O O . ARG A 1 92 ? 2.018 1.823 -2.147 1.00 97.69 92 ARG A O 1
ATOM 746 N N . LEU A 1 93 ? 2.863 3.180 -3.723 1.00 97.75 93 LEU A N 1
ATOM 747 C CA . LEU A 1 93 ? 2.072 4.345 -3.322 1.00 97.75 93 LEU A CA 1
ATOM 748 C C . LEU A 1 93 ? 0.571 4.028 -3.375 1.00 97.75 93 LEU A C 1
ATOM 750 O O . LEU A 1 93 ? -0.161 4.372 -2.448 1.00 97.75 93 LEU A O 1
ATOM 754 N N . PHE A 1 94 ? 0.119 3.312 -4.407 1.00 98.00 94 PHE A N 1
ATOM 755 C CA . PHE A 1 94 ? -1.264 2.845 -4.509 1.00 98.00 94 PHE A CA 1
ATOM 756 C C . PHE A 1 94 ? -1.646 1.925 -3.343 1.00 98.00 94 PHE A C 1
ATOM 758 O O . PHE A 1 94 ? -2.618 2.187 -2.634 1.00 98.00 94 PHE A O 1
ATOM 765 N N . ILE A 1 95 ? -0.845 0.886 -3.096 1.00 97.69 95 ILE A N 1
ATOM 766 C CA . ILE A 1 95 ? -1.058 -0.081 -2.011 1.00 97.69 95 ILE A CA 1
ATOM 767 C C . ILE A 1 95 ? -1.023 0.590 -0.631 1.00 97.69 95 ILE A C 1
ATOM 769 O O . ILE A 1 95 ? -1.844 0.279 0.232 1.00 97.69 95 ILE A O 1
ATOM 773 N N . GLU A 1 96 ? -0.126 1.552 -0.419 1.00 96.12 96 GLU A N 1
ATOM 774 C CA . GLU A 1 96 ? -0.052 2.344 0.806 1.00 96.12 96 GLU A CA 1
ATOM 775 C C . GLU A 1 96 ? -1.322 3.167 1.012 1.00 96.12 96 GLU A C 1
ATOM 777 O O . GLU A 1 96 ? -1.905 3.122 2.096 1.00 96.12 96 GLU A O 1
ATOM 782 N N . LYS A 1 97 ? -1.783 3.891 -0.013 1.00 96.75 97 LYS A N 1
ATOM 783 C CA . LYS A 1 97 ? -3.020 4.678 0.073 1.00 96.75 97 LYS A CA 1
ATOM 784 C C . LYS A 1 97 ? -4.230 3.789 0.333 1.00 96.75 97 LYS A C 1
ATOM 786 O O . LYS A 1 97 ? -5.036 4.126 1.196 1.00 96.75 97 LYS A O 1
ATOM 791 N N . LEU A 1 98 ? -4.301 2.632 -0.321 1.00 95.81 98 LEU A N 1
ATOM 792 C CA . LEU A 1 98 ? -5.351 1.640 -0.108 1.00 95.81 98 LEU A CA 1
ATOM 793 C C . LEU A 1 98 ? -5.337 1.145 1.336 1.00 95.81 98 LEU A C 1
ATOM 795 O O . LEU A 1 98 ? -6.346 1.234 2.030 1.00 95.81 98 LEU A O 1
ATOM 799 N N . SER A 1 99 ? -4.166 0.743 1.835 1.00 94.25 99 SER A N 1
ATOM 800 C CA . SER A 1 99 ? -4.010 0.249 3.205 1.00 94.25 99 SER A CA 1
ATOM 801 C C . SER A 1 99 ? -4.383 1.278 4.280 1.00 94.25 99 SER A C 1
ATOM 803 O O . SER A 1 99 ? -4.682 0.891 5.406 1.00 94.25 99 SER A O 1
ATOM 805 N N . ARG A 1 100 ? -4.391 2.579 3.957 1.00 92.44 100 ARG A N 1
ATOM 806 C CA . ARG A 1 100 ? -4.754 3.666 4.881 1.00 92.44 100 ARG A CA 1
ATOM 807 C C . ARG A 1 100 ? -6.256 3.944 4.966 1.00 92.44 100 ARG A C 1
ATOM 809 O O . ARG A 1 100 ? -6.663 4.707 5.839 1.00 92.44 100 ARG A O 1
ATOM 816 N N . ILE A 1 101 ? -7.078 3.336 4.113 1.00 91.25 101 ILE A N 1
ATOM 817 C CA . ILE A 1 101 ? -8.536 3.465 4.192 1.00 91.25 101 ILE A CA 1
ATOM 818 C C . ILE A 1 101 ? -9.036 2.628 5.378 1.00 91.25 101 ILE A C 1
ATOM 820 O O . ILE A 1 101 ? -9.033 1.400 5.328 1.00 91.25 101 ILE A O 1
ATOM 824 N N . SER A 1 102 ? -9.476 3.282 6.456 1.00 86.12 102 SER A N 1
ATOM 825 C CA . SER A 1 102 ? -9.921 2.596 7.682 1.00 86.12 102 SER A CA 1
ATOM 826 C C . SER A 1 102 ? -11.079 1.618 7.458 1.00 86.12 102 SER A C 1
ATOM 828 O O . SER A 1 102 ? -11.126 0.576 8.106 1.00 86.12 102 SER A O 1
ATOM 830 N N . ASP A 1 103 ? -11.984 1.918 6.526 1.00 86.00 103 ASP A N 1
ATOM 831 C CA . ASP A 1 103 ? -13.146 1.077 6.207 1.00 86.00 103 ASP A CA 1
ATOM 832 C C . ASP A 1 103 ? -12.930 0.192 4.970 1.00 86.00 103 ASP A C 1
ATOM 834 O O . ASP A 1 103 ? -13.892 -0.277 4.361 1.00 86.00 103 ASP A O 1
ATOM 838 N N . LEU A 1 104 ? -11.670 -0.071 4.599 1.00 91.69 104 LEU A N 1
ATOM 839 C CA . LEU A 1 104 ? -11.346 -0.871 3.417 1.00 91.69 104 LEU A CA 1
ATOM 840 C C . LEU A 1 104 ? -11.949 -2.280 3.469 1.00 91.69 104 LEU A C 1
ATOM 842 O O . LEU A 1 104 ? -12.376 -2.794 2.443 1.00 91.69 104 LEU A O 1
ATOM 846 N N . GLU A 1 105 ? -12.015 -2.895 4.651 1.00 89.69 105 GLU A N 1
ATOM 847 C CA . GLU A 1 105 ? -12.639 -4.215 4.830 1.00 89.69 105 GLU A CA 1
ATOM 848 C C . GLU A 1 105 ? -14.122 -4.231 4.440 1.00 89.69 105 GLU A C 1
ATOM 850 O O . GLU A 1 105 ? -14.619 -5.243 3.952 1.00 89.69 105 GLU A O 1
ATOM 855 N N . THR A 1 106 ? -14.816 -3.106 4.620 1.00 88.12 106 THR A N 1
ATOM 856 C CA . THR A 1 106 ? -16.225 -2.951 4.246 1.00 88.12 106 THR A CA 1
ATOM 857 C C . THR A 1 106 ? -16.354 -2.566 2.777 1.00 88.12 106 THR A C 1
ATOM 859 O O . THR A 1 106 ? -17.106 -3.196 2.044 1.00 88.12 106 THR A O 1
ATOM 862 N N . LEU A 1 107 ? -15.593 -1.556 2.340 1.00 91.31 107 LEU A N 1
ATOM 863 C CA . LEU A 1 107 ? -15.610 -1.061 0.961 1.00 91.31 107 LEU A CA 1
ATOM 864 C C . LEU A 1 107 ? -15.179 -2.125 -0.049 1.00 91.31 107 LEU A C 1
ATOM 866 O O . LEU A 1 107 ? -15.726 -2.211 -1.145 1.00 91.31 107 LEU A O 1
ATOM 870 N N . ARG A 1 108 ? -14.169 -2.925 0.306 1.00 93.88 108 ARG A N 1
ATOM 871 C CA . ARG A 1 108 ? -13.530 -3.925 -0.553 1.00 93.88 108 ARG A CA 1
ATOM 872 C C . ARG A 1 108 ? -13.264 -3.365 -1.952 1.00 93.88 108 ARG A C 1
ATOM 874 O O . ARG A 1 108 ? -12.397 -2.520 -2.127 1.00 93.88 108 ARG A O 1
ATOM 881 N N . HIS A 1 109 ? -14.029 -3.833 -2.931 1.00 94.94 109 HIS A N 1
ATOM 882 C CA . HIS A 1 109 ? -13.898 -3.553 -4.353 1.00 94.94 109 HIS A CA 1
ATOM 883 C C . HIS A 1 109 ? -14.491 -2.199 -4.777 1.00 94.94 109 HIS A C 1
ATOM 885 O O . HIS A 1 109 ? -14.272 -1.763 -5.904 1.00 94.94 109 HIS A O 1
ATOM 891 N N . GLU A 1 110 ? -15.236 -1.538 -3.891 1.00 94.06 110 GLU A N 1
ATOM 892 C CA . GLU A 1 110 ? -15.798 -0.201 -4.100 1.00 94.06 110 GLU A CA 1
ATOM 893 C C . GLU A 1 110 ? -14.837 0.912 -3.657 1.00 94.06 110 GLU A C 1
ATOM 895 O O . GLU A 1 110 ? -15.118 2.091 -3.859 1.00 94.06 110 GLU A O 1
ATOM 900 N N . ALA A 1 111 ? -13.693 0.565 -3.054 1.00 93.00 111 ALA A N 1
ATOM 901 C CA . ALA A 1 111 ? -12.707 1.552 -2.638 1.00 93.00 111 ALA A CA 1
ATOM 902 C C . ALA A 1 111 ? -12.103 2.273 -3.854 1.00 93.00 111 ALA A C 1
ATOM 904 O O . ALA A 1 111 ? -11.529 1.650 -4.747 1.00 93.00 111 ALA A O 1
ATOM 905 N N . VAL A 1 112 ? -12.186 3.604 -3.846 1.00 89.44 112 VAL A N 1
ATOM 906 C CA . VAL A 1 112 ? -11.614 4.476 -4.877 1.00 89.44 112 VAL A CA 1
ATOM 907 C C . VAL A 1 112 ? -10.481 5.295 -4.273 1.00 89.44 112 VAL A C 1
ATOM 909 O O . VAL A 1 112 ? -10.621 5.869 -3.193 1.00 89.44 112 VAL A O 1
ATOM 912 N N . ILE A 1 113 ? -9.351 5.361 -4.979 1.00 92.25 113 ILE A N 1
ATOM 913 C CA . ILE A 1 113 ? -8.183 6.143 -4.571 1.00 92.25 113 ILE A CA 1
ATOM 914 C C . ILE A 1 113 ? -7.783 7.063 -5.704 1.00 92.25 113 ILE A C 1
ATOM 916 O O . ILE A 1 113 ? -7.488 6.606 -6.806 1.00 92.25 113 ILE A O 1
ATOM 920 N N . ASN A 1 114 ? -7.656 8.342 -5.379 1.00 91.31 114 ASN A N 1
ATOM 921 C CA . ASN A 1 114 ? -7.175 9.348 -6.310 1.00 91.31 114 ASN A CA 1
ATOM 922 C C . ASN A 1 114 ? -5.700 9.678 -6.043 1.00 91.31 114 ASN A C 1
ATOM 924 O O . ASN A 1 114 ? -5.244 9.692 -4.890 1.00 91.31 114 ASN A O 1
ATOM 928 N N . LEU A 1 115 ? -4.970 9.975 -7.115 1.00 92.56 115 LEU A N 1
ATOM 929 C CA . LEU A 1 115 ? -3.725 10.733 -7.040 1.00 92.56 115 LEU A CA 1
ATOM 930 C C . LEU A 1 115 ? -4.064 12.217 -6.927 1.00 92.56 115 LEU A C 1
ATOM 932 O O . LEU A 1 115 ? -4.937 12.717 -7.628 1.00 92.56 115 LEU A O 1
ATOM 936 N N . SER A 1 116 ? -3.387 12.912 -6.022 1.00 94.38 116 SER A N 1
ATOM 937 C CA . SER A 1 116 ? -3.408 14.373 -5.988 1.00 94.38 116 SER A CA 1
ATOM 938 C C . SER A 1 116 ? -2.417 14.948 -6.998 1.00 94.38 116 SER A C 1
ATOM 940 O O . SER A 1 116 ? -1.415 14.307 -7.315 1.00 94.38 116 SER A O 1
ATOM 942 N N . GLU A 1 117 ? -2.653 16.184 -7.437 1.00 94.69 117 GLU A N 1
ATOM 943 C CA . GLU A 1 117 ? -1.746 16.922 -8.331 1.00 94.69 117 GLU A CA 1
ATOM 944 C C . GLU A 1 117 ? -0.311 16.950 -7.776 1.00 94.69 117 GLU A C 1
ATOM 946 O O . GLU A 1 117 ? 0.630 16.557 -8.452 1.00 94.69 117 GLU A O 1
ATOM 951 N N . ASN A 1 118 ? -0.153 17.242 -6.480 1.00 96.00 118 ASN A N 1
ATOM 952 C CA . ASN A 1 118 ? 1.154 17.229 -5.814 1.00 96.00 118 ASN A CA 1
ATOM 953 C C . ASN A 1 118 ? 1.854 15.855 -5.836 1.00 96.00 118 ASN A C 1
ATOM 955 O O . ASN A 1 118 ? 3.081 15.785 -5.768 1.00 96.00 118 ASN A O 1
ATOM 959 N N . GLU A 1 119 ? 1.103 14.750 -5.825 1.00 96.44 119 GLU A N 1
ATOM 960 C CA . GLU A 1 119 ? 1.688 13.409 -5.941 1.00 96.44 119 GLU A CA 1
ATOM 961 C C . GLU A 1 119 ? 2.108 13.121 -7.382 1.00 96.44 119 GLU A C 1
ATOM 963 O O . GLU A 1 119 ? 3.182 12.557 -7.581 1.00 96.44 119 GLU A O 1
ATOM 968 N N . LEU A 1 120 ? 1.306 13.540 -8.365 1.00 96.69 120 LEU A N 1
ATOM 969 C CA . LEU A 1 120 ? 1.644 13.438 -9.785 1.00 96.69 120 LEU A CA 1
ATOM 970 C C . LEU A 1 120 ? 2.915 14.224 -10.110 1.00 96.69 120 LEU A C 1
ATOM 972 O O . LEU A 1 120 ? 3.841 13.650 -10.677 1.00 96.69 120 LEU A O 1
ATOM 976 N N . ASP A 1 121 ? 3.014 15.476 -9.665 1.00 96.44 121 ASP A N 1
ATOM 977 C CA . ASP A 1 121 ? 4.197 16.312 -9.889 1.00 96.44 121 ASP A CA 1
ATOM 978 C C . ASP A 1 121 ? 5.462 15.649 -9.333 1.00 96.44 121 ASP A C 1
ATOM 980 O O . ASP A 1 121 ? 6.466 15.514 -10.029 1.00 96.44 121 ASP A O 1
ATOM 984 N N . ARG A 1 122 ? 5.397 15.114 -8.106 1.00 96.75 122 ARG A N 1
ATOM 985 C CA . ARG A 1 122 ? 6.522 14.379 -7.501 1.00 96.75 122 ARG A CA 1
ATOM 986 C C . ARG A 1 122 ? 6.885 13.114 -8.273 1.00 96.75 122 ARG A C 1
ATOM 988 O O . ARG A 1 122 ? 8.061 12.750 -8.337 1.00 96.75 122 ARG A O 1
ATOM 995 N N . LEU A 1 123 ? 5.901 12.404 -8.820 1.00 97.56 123 LEU A N 1
ATOM 996 C CA . LEU A 1 123 ? 6.144 11.214 -9.635 1.00 97.56 123 LEU A CA 1
ATOM 997 C C . LEU A 1 123 ? 6.820 11.576 -10.961 1.00 97.56 123 LEU A C 1
ATOM 999 O O . LEU A 1 123 ? 7.702 10.837 -11.389 1.00 97.56 123 LEU A O 1
ATOM 1003 N N . ILE A 1 124 ? 6.465 12.709 -11.570 1.00 97.38 124 ILE A N 1
ATOM 1004 C CA . ILE A 1 124 ? 7.112 13.228 -12.783 1.00 97.38 124 ILE A CA 1
ATOM 1005 C C . ILE A 1 124 ? 8.538 13.705 -12.486 1.00 97.38 124 ILE A C 1
ATOM 1007 O O . ILE A 1 124 ? 9.480 13.319 -13.173 1.00 97.38 124 ILE A O 1
ATOM 1011 N N . GLU A 1 125 ? 8.734 14.481 -11.421 1.00 96.62 125 GLU A N 1
ATOM 1012 C CA . GLU A 1 125 ? 10.056 14.984 -11.022 1.00 96.62 125 GLU A CA 1
ATOM 1013 C C . GLU A 1 125 ? 11.033 13.868 -10.627 1.00 96.62 125 GLU A C 1
ATOM 1015 O O . GLU A 1 125 ? 12.249 14.033 -10.726 1.00 96.62 125 GLU A O 1
ATOM 1020 N N . SER A 1 126 ? 10.514 12.725 -10.171 1.00 96.19 126 SER A N 1
ATOM 1021 C CA . SER A 1 126 ? 11.321 11.576 -9.746 1.00 96.19 126 SER A CA 1
ATOM 1022 C C . SER A 1 126 ? 11.591 10.551 -10.849 1.00 96.19 126 SER A C 1
ATOM 1024 O O . SER A 1 126 ? 12.222 9.528 -10.559 1.00 96.19 126 SER A O 1
ATOM 1026 N N . VAL A 1 127 ? 11.162 10.806 -12.094 1.00 97.19 127 VAL A N 1
ATOM 1027 C CA . VAL A 1 127 ? 11.424 9.912 -13.231 1.00 97.19 127 VAL A CA 1
ATOM 1028 C C . VAL A 1 127 ? 12.937 9.728 -13.416 1.00 97.19 127 VAL A C 1
ATOM 1030 O O . VAL A 1 127 ? 13.661 10.695 -13.668 1.00 97.19 127 VAL A O 1
ATOM 1033 N N . PRO A 1 128 ? 13.458 8.494 -13.294 1.00 95.44 128 PRO A N 1
ATOM 1034 C CA . PRO A 1 128 ? 14.866 8.229 -13.542 1.00 95.44 128 PRO A CA 1
ATOM 1035 C C . PRO A 1 128 ? 15.194 8.290 -15.038 1.00 95.44 128 PRO A C 1
ATOM 1037 O O . PRO A 1 128 ? 14.327 8.156 -15.895 1.00 95.44 128 PRO A O 1
ATOM 1040 N N . LEU A 1 129 ? 16.483 8.408 -15.366 1.00 92.75 129 LEU A N 1
ATOM 1041 C CA . LEU A 1 129 ? 16.957 8.273 -16.746 1.00 92.75 129 LEU A CA 1
ATOM 1042 C C . LEU A 1 129 ? 16.793 6.818 -17.215 1.00 92.75 129 LEU A C 1
ATOM 1044 O O . LEU A 1 129 ? 17.594 5.958 -16.843 1.00 92.75 129 LEU A O 1
ATOM 1048 N N . ILE A 1 130 ? 15.742 6.549 -17.993 1.00 92.94 130 ILE A N 1
ATOM 1049 C CA . ILE A 1 130 ? 15.352 5.211 -18.465 1.00 92.94 130 ILE A CA 1
ATOM 1050 C C . ILE A 1 130 ? 14.891 5.249 -19.925 1.00 92.94 130 ILE A C 1
ATOM 1052 O O . ILE A 1 130 ? 14.519 6.302 -20.442 1.00 92.94 130 ILE A O 1
ATOM 1056 N N . THR A 1 131 ? 14.894 4.093 -20.587 1.00 93.38 131 THR A N 1
ATOM 1057 C CA . THR A 1 131 ? 14.358 3.947 -21.946 1.00 93.38 131 THR A CA 1
ATOM 1058 C C . THR A 1 131 ? 12.857 4.231 -21.963 1.00 93.38 131 THR A C 1
ATOM 1060 O O . THR A 1 131 ? 12.089 3.559 -21.270 1.00 93.38 131 THR A O 1
ATOM 1063 N N . GLY A 1 132 ? 12.448 5.216 -22.766 1.00 93.94 132 GLY A N 1
ATOM 1064 C CA . GLY A 1 132 ? 11.055 5.639 -22.881 1.00 93.94 132 GLY A CA 1
ATOM 1065 C C . GLY A 1 132 ? 10.585 6.579 -21.768 1.00 93.94 132 GLY A C 1
ATOM 1066 O O . GLY A 1 132 ? 9.380 6.732 -21.576 1.00 93.94 132 GLY A O 1
ATOM 1067 N N . ALA A 1 133 ? 11.503 7.208 -21.025 1.00 94.75 133 ALA A N 1
ATOM 1068 C CA . ALA A 1 133 ? 11.165 8.198 -19.999 1.00 94.75 133 ALA A CA 1
ATOM 1069 C C . ALA A 1 133 ? 10.308 9.355 -20.544 1.00 94.75 133 ALA A C 1
ATOM 1071 O O . ALA A 1 133 ? 9.460 9.876 -19.828 1.00 94.75 133 ALA A O 1
ATOM 1072 N N . GLU A 1 134 ? 10.481 9.720 -21.817 1.00 94.25 134 GLU A N 1
ATOM 1073 C CA . GLU A 1 134 ? 9.695 10.745 -22.510 1.00 94.25 134 GLU A CA 1
ATOM 1074 C C . GLU A 1 134 ? 8.199 10.415 -22.619 1.00 94.25 134 GLU A C 1
ATOM 1076 O O . GLU A 1 134 ? 7.388 11.313 -22.841 1.00 94.25 134 GLU A O 1
ATOM 1081 N N . TYR A 1 135 ? 7.827 9.142 -22.456 1.00 95.88 135 TYR A N 1
ATOM 1082 C CA . TYR A 1 135 ? 6.435 8.705 -22.454 1.00 95.88 135 TYR A CA 1
ATOM 1083 C C . TYR A 1 135 ? 5.804 8.752 -21.057 1.00 95.88 135 TYR A C 1
ATOM 1085 O O . TYR A 1 135 ? 4.579 8.670 -20.969 1.00 95.88 135 TYR A O 1
ATOM 1093 N N . ILE A 1 136 ? 6.592 8.921 -19.981 1.00 96.25 136 ILE A N 1
ATOM 1094 C CA . ILE A 1 136 ? 6.053 9.114 -18.628 1.00 96.25 136 ILE A CA 1
ATOM 1095 C C . ILE A 1 136 ? 5.512 10.537 -18.515 1.00 96.25 136 ILE A C 1
ATOM 1097 O O . ILE A 1 136 ? 6.216 11.477 -18.150 1.00 96.25 136 ILE A O 1
ATOM 1101 N N . THR A 1 137 ? 4.231 10.676 -18.823 1.00 96.06 137 THR A N 1
ATOM 1102 C CA . THR A 1 137 ? 3.471 11.912 -18.652 1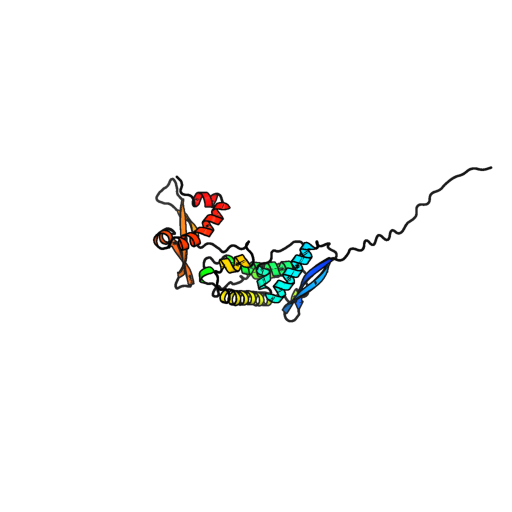.00 96.06 137 THR A CA 1
ATOM 1103 C C . THR A 1 137 ? 2.436 11.757 -17.544 1.00 96.06 137 THR A C 1
ATOM 1105 O O . THR A 1 137 ? 2.158 10.643 -17.089 1.00 96.06 137 THR A O 1
ATOM 1108 N N . ILE A 1 138 ? 1.839 12.872 -17.115 1.00 96.25 138 ILE A N 1
ATOM 1109 C CA . ILE A 1 138 ? 0.751 12.864 -16.127 1.00 96.25 138 ILE A CA 1
ATOM 1110 C C . ILE A 1 138 ? -0.382 11.949 -16.605 1.00 96.25 138 ILE A C 1
ATOM 1112 O O . ILE A 1 138 ? -0.817 11.073 -15.863 1.00 96.25 138 ILE A O 1
ATOM 1116 N N . GLU A 1 139 ? -0.771 12.062 -17.875 1.00 95.88 139 GLU A N 1
ATOM 1117 C CA . GLU A 1 139 ? -1.852 11.267 -18.459 1.00 95.88 139 GLU A CA 1
ATOM 1118 C C . GLU A 1 139 ? -1.521 9.769 -18.449 1.00 95.88 139 GLU A C 1
ATOM 1120 O O . GLU A 1 139 ? -2.390 8.936 -18.194 1.00 95.88 139 GLU A O 1
ATOM 1125 N N . MET A 1 140 ? -0.261 9.395 -18.712 1.00 96.00 140 MET A N 1
ATOM 1126 C CA . MET A 1 140 ? 0.158 7.997 -18.602 1.00 96.00 140 MET A CA 1
ATOM 1127 C C . MET A 1 140 ? 0.045 7.505 -17.156 1.00 96.00 140 MET A C 1
ATOM 1129 O O . MET A 1 140 ? -0.504 6.428 -16.927 1.00 96.00 140 MET A O 1
ATOM 1133 N N . LEU A 1 141 ? 0.532 8.277 -16.180 1.00 97.38 141 LEU A N 1
ATOM 1134 C CA . LEU A 1 141 ? 0.472 7.896 -14.767 1.00 97.38 141 LEU A CA 1
ATOM 1135 C C . LEU A 1 141 ? -0.971 7.743 -14.271 1.00 97.38 141 LEU A C 1
ATOM 1137 O O . LEU A 1 141 ? -1.257 6.793 -13.546 1.00 97.38 141 LEU A O 1
ATOM 1141 N N . GLU A 1 142 ? -1.888 8.609 -14.698 1.00 97.00 142 GLU A N 1
ATOM 1142 C CA . GLU A 1 142 ? -3.316 8.494 -14.387 1.00 97.00 142 GLU A CA 1
ATOM 1143 C C . GLU A 1 142 ? -3.930 7.207 -14.953 1.00 97.00 142 GLU A C 1
ATOM 1145 O O . GLU A 1 142 ? -4.647 6.497 -14.242 1.00 97.00 142 GLU A O 1
ATOM 1150 N N . VAL A 1 143 ? -3.605 6.852 -16.202 1.00 96.38 143 VAL A N 1
ATOM 1151 C CA . VAL A 1 143 ? -4.064 5.599 -16.825 1.00 96.38 143 VAL A CA 1
ATOM 1152 C C . VAL A 1 143 ? -3.524 4.381 -16.075 1.00 96.38 143 VAL A C 1
ATOM 1154 O O . VAL A 1 143 ? -4.282 3.460 -15.764 1.00 96.38 143 VAL A O 1
ATOM 1157 N N . LEU A 1 144 ? -2.231 4.375 -15.734 1.00 97.38 144 LEU A N 1
ATOM 1158 C CA . LEU A 1 144 ? -1.632 3.289 -14.956 1.00 97.38 144 LEU A CA 1
ATOM 1159 C C . LEU A 1 144 ? -2.259 3.187 -13.560 1.00 97.38 144 LEU A C 1
ATOM 1161 O O . LEU A 1 144 ? -2.514 2.083 -13.078 1.00 97.38 144 LEU A O 1
ATOM 1165 N N . TRP A 1 145 ? -2.546 4.323 -12.924 1.00 98.25 145 TRP A N 1
ATOM 1166 C CA . TRP A 1 145 ? -3.188 4.375 -11.614 1.00 98.25 145 TRP A CA 1
ATOM 1167 C C . TRP A 1 145 ? -4.610 3.811 -11.644 1.00 98.25 145 TRP A C 1
ATOM 1169 O O . TRP A 1 145 ? -4.977 3.000 -10.791 1.00 98.25 145 TRP A O 1
ATOM 1179 N N . ALA A 1 146 ? -5.398 4.167 -12.660 1.00 97.06 146 ALA A N 1
ATOM 1180 C CA . ALA A 1 146 ? -6.714 3.576 -12.881 1.00 97.06 146 ALA A CA 1
ATOM 1181 C C . ALA A 1 146 ? -6.617 2.056 -13.107 1.00 97.06 146 ALA A C 1
ATOM 1183 O O . ALA A 1 146 ? -7.407 1.296 -12.543 1.00 97.06 146 ALA A O 1
ATOM 1184 N N . GLY A 1 147 ? -5.605 1.598 -13.853 1.00 97.00 147 GLY A N 1
ATOM 1185 C CA . GLY A 1 147 ? -5.315 0.175 -14.057 1.00 97.00 147 GLY A CA 1
ATOM 1186 C C . GLY A 1 147 ? -4.998 -0.586 -12.762 1.00 97.00 147 GLY A C 1
ATOM 1187 O O . GLY A 1 147 ? -5.464 -1.715 -12.584 1.00 97.00 147 GLY A O 1
ATOM 1188 N N . LEU A 1 148 ? -4.276 0.033 -11.820 1.00 98.19 148 LEU A N 1
ATOM 1189 C CA . LEU A 1 148 ? -4.067 -0.519 -10.472 1.00 98.19 148 LEU A CA 1
ATOM 1190 C C . LEU A 1 148 ? -5.395 -0.666 -9.713 1.00 98.19 148 LEU A C 1
ATOM 1192 O O . LEU A 1 148 ? -5.628 -1.696 -9.079 1.00 98.19 148 LEU A O 1
ATOM 1196 N N . GLY A 1 149 ? -6.285 0.327 -9.825 1.00 97.69 149 GLY A N 1
ATOM 1197 C CA . GLY A 1 149 ? -7.636 0.285 -9.257 1.00 97.69 149 GLY A CA 1
ATOM 1198 C C . GLY A 1 149 ? -8.489 -0.857 -9.806 1.00 97.69 149 GLY A C 1
ATOM 1199 O O . GLY A 1 149 ? -9.093 -1.599 -9.031 1.00 97.69 149 GLY A O 1
ATOM 1200 N N . ILE A 1 150 ? -8.489 -1.042 -11.128 1.00 97.12 150 ILE A N 1
ATOM 1201 C CA . ILE A 1 150 ? -9.188 -2.152 -11.795 1.00 97.12 150 ILE A CA 1
ATOM 1202 C C . ILE A 1 150 ? -8.624 -3.495 -11.320 1.00 97.12 150 ILE A C 1
ATOM 1204 O O . ILE A 1 150 ? -9.382 -4.353 -10.871 1.00 97.12 150 ILE A O 1
ATOM 1208 N N . SER A 1 151 ? -7.295 -3.639 -11.319 1.00 97.31 151 SER A N 1
ATOM 1209 C CA . SER A 1 151 ? -6.620 -4.866 -10.879 1.00 97.31 151 SER A CA 1
ATOM 1210 C C . SER A 1 151 ? -6.969 -5.225 -9.434 1.00 97.31 151 SER A C 1
ATOM 1212 O O . SER A 1 151 ? -7.232 -6.387 -9.125 1.00 97.31 151 SER A O 1
ATOM 1214 N N . PHE A 1 152 ? -6.998 -4.235 -8.535 1.00 97.81 152 PHE A N 1
ATOM 1215 C CA . PHE A 1 152 ? -7.421 -4.451 -7.156 1.00 97.81 152 PHE A CA 1
ATOM 1216 C C . PHE A 1 152 ? -8.877 -4.914 -7.081 1.00 97.81 152 PHE A C 1
ATOM 1218 O O . PHE A 1 152 ? -9.153 -5.919 -6.427 1.00 97.81 152 PHE A O 1
ATOM 1225 N N . ARG A 1 153 ? -9.789 -4.205 -7.761 1.00 97.56 153 ARG A N 1
ATOM 1226 C CA . ARG A 1 153 ? -11.225 -4.509 -7.779 1.00 97.56 153 ARG A CA 1
ATOM 1227 C C . ARG A 1 153 ? -11.481 -5.954 -8.198 1.00 97.56 153 ARG A C 1
ATOM 1229 O O . ARG A 1 153 ? -12.178 -6.671 -7.488 1.00 97.56 153 ARG A O 1
ATOM 1236 N N . GLU A 1 154 ? -10.894 -6.380 -9.309 1.00 96.88 154 GLU A N 1
ATOM 1237 C CA . GLU A 1 154 ? -11.056 -7.736 -9.839 1.00 96.88 154 GLU A CA 1
ATOM 1238 C C . GLU A 1 154 ? -10.504 -8.787 -8.869 1.00 96.88 154 GLU A C 1
ATOM 1240 O O . GLU A 1 154 ? -11.191 -9.748 -8.520 1.00 96.88 154 GLU A O 1
ATOM 1245 N N . GLN A 1 155 ? -9.284 -8.579 -8.364 1.00 96.94 155 GLN A N 1
ATOM 1246 C CA . GLN A 1 155 ? -8.638 -9.554 -7.487 1.00 96.94 155 GLN A CA 1
ATOM 1247 C C . GLN A 1 155 ? -9.314 -9.674 -6.117 1.00 96.94 155 GLN A C 1
ATOM 1249 O O . GLN A 1 155 ? -9.394 -10.780 -5.585 1.00 96.94 155 GLN A O 1
ATOM 1254 N N . ILE A 1 156 ? -9.807 -8.577 -5.529 1.00 97.19 156 ILE A N 1
ATOM 1255 C CA . ILE A 1 156 ? -10.479 -8.629 -4.221 1.00 97.19 156 ILE A CA 1
ATOM 1256 C C . ILE A 1 156 ? -11.921 -9.144 -4.319 1.00 97.19 156 ILE A C 1
ATOM 1258 O O . ILE A 1 156 ? -12.449 -9.673 -3.338 1.00 97.19 156 ILE A O 1
ATOM 1262 N N . GLN A 1 157 ? -12.567 -9.011 -5.484 1.00 96.56 157 GLN A N 1
ATOM 1263 C CA . GLN A 1 157 ? -13.855 -9.657 -5.757 1.00 96.56 157 GLN A CA 1
ATOM 1264 C C . GLN A 1 157 ? -13.709 -11.173 -5.885 1.00 96.56 157 GLN A C 1
ATOM 1266 O O . GLN A 1 157 ? -14.555 -11.900 -5.377 1.00 96.56 157 GLN A O 1
ATOM 1271 N N . ALA A 1 158 ? -12.630 -11.641 -6.514 1.00 96.31 158 ALA A N 1
ATOM 1272 C CA . ALA A 1 158 ? -12.338 -13.066 -6.662 1.00 96.31 158 ALA A CA 1
ATOM 1273 C C . ALA A 1 158 ? -11.785 -13.731 -5.384 1.00 96.31 158 ALA A C 1
ATOM 1275 O O . ALA A 1 158 ? -11.571 -14.939 -5.368 1.00 96.31 158 ALA A O 1
ATOM 1276 N N . HIS A 1 159 ? -11.506 -12.959 -4.331 1.00 96.75 159 HIS A N 1
ATOM 1277 C CA . HIS A 1 159 ? -10.895 -13.452 -3.101 1.00 96.75 159 HIS A CA 1
ATOM 1278 C C . HIS A 1 159 ? -11.932 -13.663 -1.988 1.00 96.75 159 HIS A C 1
ATOM 1280 O O . HIS A 1 159 ? -12.483 -12.697 -1.452 1.00 96.75 159 HIS A O 1
ATOM 1286 N N . ASP A 1 160 ? -12.116 -14.919 -1.576 1.00 91.56 160 ASP A N 1
ATOM 1287 C CA . ASP A 1 160 ? -13.136 -15.338 -0.599 1.00 91.56 160 ASP A CA 1
ATOM 1288 C C . ASP A 1 160 ? -12.894 -14.823 0.835 1.00 91.56 160 ASP A C 1
ATOM 1290 O O . ASP A 1 160 ? -13.820 -14.736 1.640 1.00 91.56 160 ASP A O 1
ATOM 1294 N N . GLY A 1 161 ? -11.653 -14.463 1.176 1.00 93.06 161 GLY A N 1
ATOM 1295 C CA . GLY A 1 161 ? -11.282 -13.971 2.506 1.00 93.06 161 GLY A CA 1
ATOM 1296 C C . GLY A 1 161 ? -11.447 -12.458 2.707 1.00 93.06 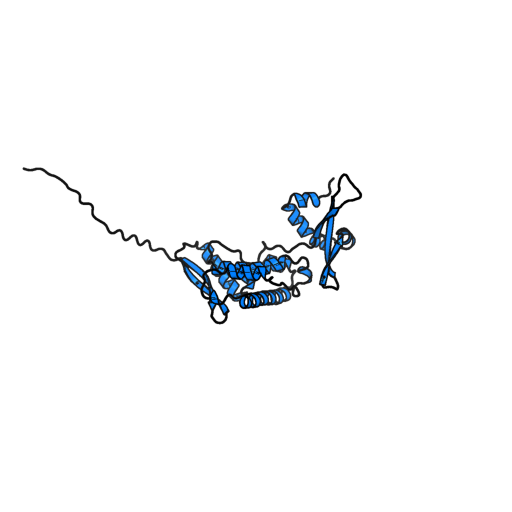161 GLY A C 1
ATOM 1297 O O . GLY A 1 161 ? -11.912 -11.711 1.836 1.00 93.06 161 GLY A O 1
ATOM 1298 N N . THR A 1 162 ? -11.008 -11.976 3.871 1.00 92.56 162 THR A N 1
ATOM 1299 C CA . THR A 1 162 ? -10.995 -10.545 4.215 1.00 92.56 162 THR A CA 1
ATOM 1300 C C . THR A 1 162 ? -9.915 -9.790 3.434 1.00 92.56 162 THR A C 1
ATOM 1302 O O . THR A 1 162 ? -8.949 -10.380 2.935 1.00 92.56 162 THR A O 1
ATOM 1305 N N . VAL A 1 163 ? -10.028 -8.465 3.355 1.00 94.56 163 VAL A N 1
ATOM 1306 C CA . VAL A 1 163 ? -8.992 -7.631 2.737 1.00 94.56 163 VAL A CA 1
ATOM 1307 C C . VAL A 1 163 ? -7.670 -7.753 3.501 1.00 94.56 163 VAL A C 1
ATOM 1309 O O . VAL A 1 163 ? -6.608 -7.829 2.892 1.00 94.56 163 VAL A O 1
ATOM 1312 N N . ALA A 1 164 ? -7.700 -7.862 4.830 1.00 91.44 164 ALA A N 1
ATOM 1313 C CA . ALA A 1 164 ? -6.501 -8.089 5.630 1.00 91.44 164 ALA A CA 1
ATOM 1314 C C . ALA A 1 164 ? -5.788 -9.386 5.231 1.00 91.44 164 ALA A C 1
ATOM 1316 O O . ALA A 1 164 ? -4.568 -9.371 5.075 1.00 91.44 164 ALA A O 1
ATOM 1317 N N . THR A 1 165 ? -6.528 -10.482 5.019 1.00 93.88 165 THR A N 1
ATOM 1318 C CA . THR A 1 165 ? -5.938 -11.744 4.542 1.00 93.88 165 THR A CA 1
ATOM 1319 C C . THR A 1 165 ? -5.365 -11.609 3.131 1.00 93.88 165 THR A C 1
ATOM 1321 O O . THR A 1 165 ? -4.212 -11.979 2.923 1.00 93.88 165 THR A O 1
ATOM 1324 N N . PHE A 1 166 ? -6.076 -10.940 2.215 1.00 96.62 166 PHE A N 1
ATOM 1325 C CA . PHE A 1 166 ? -5.609 -10.681 0.847 1.00 96.62 166 PHE A CA 1
ATOM 1326 C C . PHE A 1 166 ? -4.247 -9.971 0.804 1.00 96.62 166 PHE A C 1
ATOM 1328 O O . PHE A 1 166 ? -3.361 -10.339 0.027 1.00 96.62 166 PHE A O 1
ATOM 1335 N N . PHE A 1 167 ? -4.078 -8.940 1.641 1.00 96.19 167 PHE A N 1
ATOM 1336 C CA . PHE A 1 167 ? -2.820 -8.203 1.762 1.00 96.19 167 PHE A CA 1
ATOM 1337 C C . PHE A 1 167 ? -1.747 -9.026 2.474 1.00 96.19 167 PHE A C 1
ATOM 1339 O O . PHE A 1 167 ? -0.592 -9.007 2.052 1.00 96.19 167 PHE A O 1
ATOM 1346 N N . HIS A 1 168 ? -2.113 -9.756 3.531 1.00 93.44 168 HIS A N 1
ATOM 1347 C CA . HIS A 1 168 ? -1.176 -10.563 4.308 1.00 93.44 168 HIS A CA 1
ATOM 1348 C C . HIS A 1 168 ? -0.536 -11.680 3.477 1.00 93.44 168 HIS A C 1
ATOM 1350 O O . HIS A 1 168 ? 0.672 -11.875 3.567 1.00 93.44 168 HIS A O 1
ATOM 1356 N N . GLU A 1 169 ? -1.316 -12.363 2.637 1.00 95.00 169 GLU A N 1
ATOM 1357 C CA . GLU A 1 169 ? -0.827 -13.415 1.736 1.00 95.00 169 GLU A CA 1
ATOM 1358 C C . GLU A 1 169 ? 0.193 -12.899 0.714 1.00 95.00 169 GLU A C 1
ATOM 1360 O O . GLU A 1 169 ? 1.104 -13.627 0.325 1.00 95.00 169 GLU A O 1
ATOM 1365 N N . ARG A 1 170 ? 0.065 -11.634 0.293 1.00 94.88 170 ARG A N 1
ATOM 1366 C CA . ARG A 1 170 ? 0.937 -11.015 -0.718 1.00 94.88 170 ARG A CA 1
ATOM 1367 C C . ARG A 1 170 ? 2.160 -10.339 -0.111 1.00 94.88 170 ARG A C 1
ATOM 1369 O O . ARG A 1 170 ? 3.259 -10.463 -0.641 1.00 94.88 170 ARG A O 1
ATOM 1376 N N . ASN A 1 171 ? 1.987 -9.617 0.993 1.00 94.69 171 ASN A N 1
ATOM 1377 C CA . ASN A 1 171 ? 3.087 -9.044 1.760 1.00 94.69 171 ASN A CA 1
ATOM 1378 C C . ASN A 1 171 ? 2.671 -8.846 3.237 1.00 94.69 171 ASN A C 1
ATOM 1380 O O . ASN A 1 171 ? 2.007 -7.858 3.571 1.00 94.69 171 ASN A O 1
ATOM 1384 N N . PRO A 1 172 ? 3.135 -9.720 4.154 1.00 91.81 172 PRO A N 1
ATOM 1385 C CA . PRO A 1 172 ? 2.832 -9.642 5.586 1.00 91.81 172 PRO A CA 1
ATOM 1386 C C . PRO A 1 172 ? 3.273 -8.348 6.286 1.00 91.81 172 PRO A C 1
ATOM 1388 O O . PRO A 1 172 ? 2.809 -8.063 7.395 1.00 91.81 172 PRO A O 1
ATOM 1391 N N . ALA A 1 173 ? 4.192 -7.583 5.687 1.00 90.12 173 ALA A N 1
ATOM 1392 C CA . ALA A 1 173 ? 4.654 -6.312 6.236 1.00 90.12 173 ALA A CA 1
ATOM 1393 C C . ALA A 1 173 ? 3.627 -5.185 6.048 1.00 90.12 173 ALA A C 1
ATOM 1395 O O . ALA A 1 173 ? 3.689 -4.186 6.768 1.00 90.12 173 ALA A O 1
ATOM 1396 N N . ILE A 1 174 ? 2.667 -5.343 5.130 1.00 91.38 174 ILE A N 1
ATOM 1397 C CA . ILE A 1 174 ? 1.601 -4.363 4.935 1.00 91.38 174 ILE A CA 1
ATOM 1398 C C . ILE A 1 174 ? 0.555 -4.536 6.033 1.00 91.38 174 ILE A C 1
ATOM 1400 O O . ILE A 1 174 ? 0.149 -5.641 6.400 1.00 91.38 174 ILE A O 1
ATOM 1404 N N . HIS A 1 175 ? 0.133 -3.417 6.607 1.00 86.81 175 HIS A N 1
ATOM 1405 C CA . HIS A 1 175 ? -0.816 -3.383 7.705 1.00 86.81 175 HIS A CA 1
ATOM 1406 C C . HIS A 1 175 ? -1.937 -2.412 7.366 1.00 86.81 175 HIS A C 1
ATOM 1408 O O . HIS A 1 175 ? -1.675 -1.229 7.166 1.00 86.81 175 HIS A O 1
ATOM 1414 N N . LEU A 1 176 ? -3.172 -2.913 7.330 1.00 90.62 176 LEU A N 1
ATOM 1415 C CA . LEU A 1 176 ? -4.344 -2.067 7.132 1.00 90.62 176 LEU A CA 1
ATOM 1416 C C . LEU A 1 176 ? -4.531 -1.113 8.317 1.00 90.62 176 LEU A C 1
ATOM 1418 O O . LEU A 1 176 ? -4.243 -1.461 9.470 1.00 90.62 176 LEU A O 1
ATOM 1422 N N . ALA A 1 177 ? -5.026 0.086 8.023 1.00 86.94 177 ALA A N 1
ATOM 1423 C CA . ALA A 1 177 ? -5.395 1.070 9.018 1.00 86.94 177 ALA A CA 1
ATOM 1424 C C . ALA A 1 177 ? -6.463 0.506 9.955 1.00 86.94 177 ALA A C 1
ATOM 1426 O O . ALA A 1 177 ? -7.399 -0.183 9.553 1.00 86.94 177 ALA A O 1
ATOM 1427 N N . GLY A 1 178 ? -6.306 0.808 11.242 1.00 87.06 178 GL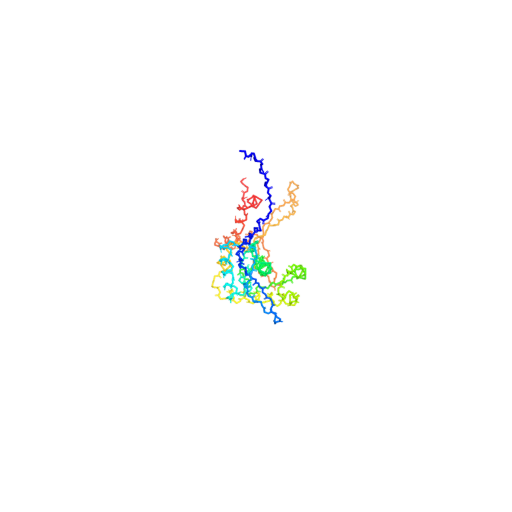Y A N 1
ATOM 1428 C CA . GLY A 1 178 ? -7.317 0.485 12.233 1.00 87.06 178 GLY A CA 1
ATOM 1429 C C . GLY A 1 178 ? -8.556 1.356 12.064 1.00 87.06 178 GLY A C 1
ATOM 1430 O O . GLY A 1 178 ? -8.512 2.442 11.484 1.00 87.06 178 GLY A O 1
ATOM 1431 N N . ARG A 1 179 ? -9.653 0.886 12.656 1.00 88.50 179 ARG A N 1
ATOM 1432 C CA . ARG A 1 179 ? -10.905 1.642 12.761 1.00 88.50 179 ARG A CA 1
ATOM 1433 C C . ARG A 1 179 ? -11.040 2.397 14.081 1.00 88.50 179 ARG A C 1
ATOM 1435 O O . ARG A 1 179 ? -12.082 2.992 14.301 1.00 88.50 179 ARG A O 1
ATOM 1442 N N . VAL A 1 180 ? -10.027 2.375 14.953 1.00 90.38 180 VAL A N 1
ATOM 1443 C CA . VAL A 1 180 ? -10.017 3.087 16.244 1.00 90.38 180 VAL A CA 1
ATOM 1444 C C . VAL A 1 180 ? -9.171 4.351 16.141 1.00 90.38 180 VAL A C 1
ATOM 1446 O O . VAL A 1 180 ? -8.034 4.309 15.674 1.00 90.38 180 VAL A O 1
ATOM 1449 N N . PHE A 1 181 ? -9.719 5.457 16.635 1.00 89.62 181 PHE A N 1
ATOM 1450 C CA . PHE A 1 181 ? -9.130 6.789 16.581 1.00 89.62 181 PHE A CA 1
ATOM 1451 C C . PHE A 1 181 ? -9.029 7.368 17.988 1.00 89.62 181 PHE A C 1
ATOM 1453 O O . PHE A 1 181 ? -9.997 7.320 18.752 1.00 89.62 181 PHE A O 1
ATOM 1460 N N . PHE A 1 182 ? -7.871 7.943 18.306 1.00 88.38 182 PHE A N 1
ATOM 1461 C CA . PHE A 1 182 ? -7.612 8.612 19.576 1.00 88.38 182 PHE A CA 1
ATOM 1462 C C . PHE A 1 182 ? -7.614 10.122 19.368 1.00 88.38 182 PHE A C 1
ATOM 1464 O O . PHE A 1 182 ? -6.830 10.646 18.579 1.00 88.38 182 PHE A O 1
ATOM 1471 N N . HIS A 1 183 ? -8.469 10.810 20.111 1.00 87.94 183 HIS A N 1
ATOM 1472 C CA . HIS A 1 183 ? -8.601 12.260 20.106 1.00 87.94 183 HIS A CA 1
ATOM 1473 C C . HIS A 1 183 ? -8.075 12.820 21.417 1.00 87.94 183 HIS A C 1
ATOM 1475 O O . HIS A 1 183 ? -8.318 12.240 22.474 1.00 87.94 183 HIS A O 1
ATOM 1481 N N . LEU A 1 184 ? -7.396 13.962 21.358 1.00 89.44 184 LEU A N 1
ATOM 1482 C CA . LEU A 1 184 ? -7.093 14.766 22.534 1.00 89.44 184 LEU A CA 1
ATOM 1483 C C . LEU A 1 184 ? -8.124 15.894 22.600 1.00 89.44 184 LEU A C 1
ATOM 1485 O O . LEU A 1 184 ? -8.171 16.738 21.710 1.00 89.44 184 LEU A O 1
ATOM 1489 N N . VAL A 1 185 ? -8.967 15.882 23.627 1.00 88.94 185 VAL A N 1
ATOM 1490 C CA . VAL A 1 185 ? -10.068 16.835 23.799 1.00 88.94 185 VAL A CA 1
ATOM 1491 C C . VAL A 1 185 ? -9.851 17.687 25.041 1.00 88.94 185 VAL A C 1
ATOM 1493 O O . VAL A 1 185 ? -9.263 17.230 26.019 1.00 88.94 185 VAL A O 1
ATOM 1496 N N . GLU A 1 186 ? -10.324 18.929 25.013 1.00 90.50 186 GLU A N 1
ATOM 1497 C CA . GLU A 1 186 ? -10.278 19.814 26.177 1.00 90.50 186 GLU A CA 1
ATOM 1498 C C . GLU A 1 186 ? -11.209 19.290 27.282 1.00 90.50 186 GLU A C 1
ATOM 1500 O O . GLU A 1 186 ? -12.382 18.992 27.049 1.00 90.50 186 GLU A O 1
ATOM 1505 N N . ASN A 1 187 ? -10.690 19.197 28.502 1.00 86.06 187 ASN A N 1
ATOM 1506 C CA . ASN A 1 187 ? -11.433 18.790 29.684 1.00 86.06 187 ASN A CA 1
ATOM 1507 C C . ASN A 1 187 ? -11.684 20.000 30.586 1.00 86.06 187 ASN A C 1
ATOM 1509 O O . ASN A 1 187 ? -10.984 20.247 31.568 1.00 86.06 187 ASN A O 1
ATOM 1513 N N . LYS A 1 188 ? -12.747 20.734 30.261 1.00 86.25 188 LYS A N 1
ATOM 1514 C CA . LYS A 1 188 ? -13.166 21.937 30.997 1.00 86.25 188 LYS A CA 1
ATOM 1515 C C . LYS A 1 188 ? -13.583 21.654 32.444 1.00 86.25 188 LYS A C 1
ATOM 1517 O O . LYS A 1 188 ? -13.624 22.570 33.257 1.00 86.25 188 LYS A O 1
ATOM 1522 N N . ASN A 1 189 ? -13.867 20.394 32.772 1.00 84.62 189 ASN A N 1
ATOM 1523 C CA . ASN A 1 189 ? -14.338 19.977 34.092 1.00 84.62 189 ASN A CA 1
ATOM 1524 C C . ASN A 1 189 ? -13.196 19.703 35.079 1.00 84.62 189 ASN A C 1
ATOM 1526 O O . ASN A 1 189 ? -13.449 19.549 36.271 1.00 84.62 189 ASN A O 1
ATOM 1530 N N . ASN A 1 190 ? -11.949 19.626 34.608 1.00 84.56 190 ASN A N 1
ATOM 1531 C CA . ASN A 1 190 ? -10.794 19.415 35.469 1.00 84.56 190 ASN A CA 1
ATOM 1532 C C . ASN A 1 190 ? -9.654 20.370 35.085 1.00 84.56 190 ASN A C 1
ATOM 1534 O O . ASN A 1 190 ? -8.823 20.025 34.245 1.00 84.56 190 ASN A O 1
ATOM 1538 N N . PRO A 1 191 ? -9.555 21.543 35.733 1.00 83.62 191 PRO A N 1
ATOM 1539 C CA . PRO A 1 191 ? -8.481 22.501 35.468 1.00 83.62 191 PRO A CA 1
ATOM 1540 C C . PRO A 1 191 ? -7.069 21.935 35.695 1.00 83.62 191 PRO A C 1
ATOM 1542 O O . PRO A 1 191 ? -6.121 22.397 35.068 1.00 83.62 191 PRO A O 1
ATOM 1545 N N . ALA A 1 192 ? -6.916 20.925 36.564 1.00 87.19 192 ALA A N 1
ATOM 1546 C CA . ALA A 1 192 ? -5.635 20.256 36.805 1.00 87.19 192 ALA A CA 1
ATOM 1547 C C . ALA A 1 192 ? -5.265 19.250 35.698 1.00 87.19 192 ALA A C 1
ATOM 1549 O O . ALA A 1 192 ? -4.101 18.876 35.565 1.00 87.19 192 ALA A O 1
ATOM 1550 N N . GLN A 1 193 ? -6.238 18.826 34.886 1.00 81.69 193 GLN A N 1
ATOM 1551 C CA . GLN A 1 193 ? -6.030 17.985 33.712 1.00 81.69 193 GLN A CA 1
ATOM 1552 C C . GLN A 1 193 ? -6.827 18.553 32.526 1.00 81.69 193 GLN A C 1
ATOM 1554 O O . GLN A 1 193 ? -7.863 17.992 32.167 1.00 81.69 193 GLN A O 1
ATOM 1559 N N . PRO A 1 194 ? -6.348 19.650 31.904 1.00 84.06 194 PRO A N 1
ATOM 1560 C CA . PRO A 1 194 ? -7.114 20.430 30.928 1.00 84.06 194 PRO A CA 1
ATOM 1561 C C . PRO A 1 194 ? -7.339 19.711 29.593 1.00 84.06 194 PRO A C 1
ATOM 1563 O O . PRO A 1 194 ? -8.100 20.196 28.762 1.00 84.06 194 PRO A O 1
ATOM 1566 N N . PHE A 1 195 ? -6.717 18.549 29.381 1.00 86.81 195 PHE A N 1
ATOM 1567 C CA . PHE A 1 195 ? -6.944 17.701 28.217 1.00 86.81 195 PHE A CA 1
ATOM 1568 C C . PHE A 1 195 ? -7.147 16.246 28.631 1.00 86.81 195 PHE A C 1
ATOM 1570 O O . PHE A 1 195 ? -6.455 15.736 29.514 1.00 86.81 195 PHE A O 1
ATOM 1577 N N . ALA A 1 196 ? -8.064 15.567 27.954 1.00 83.94 196 ALA A N 1
ATOM 1578 C CA . ALA A 1 196 ? -8.341 14.150 28.120 1.00 83.94 196 ALA A CA 1
ATOM 1579 C C . ALA A 1 196 ? -8.272 13.436 26.770 1.00 83.94 196 ALA A C 1
ATOM 1581 O O . ALA A 1 196 ? -8.548 14.018 25.723 1.00 83.94 196 ALA A O 1
ATOM 1582 N N . PHE A 1 197 ? -7.913 12.157 26.798 1.00 84.88 197 PHE A N 1
ATOM 1583 C CA . PHE A 1 197 ? -7.996 11.319 25.612 1.00 84.88 197 PHE A CA 1
ATOM 1584 C C . PHE A 1 197 ? -9.393 10.718 25.491 1.00 84.88 197 PHE A C 1
ATOM 1586 O O . PHE A 1 197 ? -9.936 10.193 26.461 1.00 84.88 197 PHE A O 1
ATOM 1593 N N . MET A 1 198 ? -9.949 10.762 24.286 1.00 86.44 198 MET A N 1
ATOM 1594 C CA . MET A 1 198 ? -11.196 10.097 23.930 1.00 86.44 198 MET A CA 1
ATOM 1595 C C . MET A 1 198 ? -10.935 9.139 22.773 1.00 86.44 198 MET A C 1
ATOM 1597 O O . MET A 1 198 ? -10.299 9.508 21.788 1.00 86.44 198 MET A O 1
ATOM 1601 N N . ALA A 1 199 ? -11.454 7.919 22.872 1.00 89.94 199 ALA A N 1
ATOM 1602 C CA . ALA A 1 199 ? -11.398 6.953 21.785 1.00 89.94 199 ALA A CA 1
ATOM 1603 C C . ALA A 1 199 ? -12.744 6.885 21.054 1.00 89.94 199 ALA A C 1
ATOM 1605 O O . ALA A 1 199 ? -13.807 6.793 21.673 1.00 89.94 199 ALA A O 1
ATOM 1606 N N . THR A 1 200 ? -12.688 6.893 19.727 1.00 91.31 200 THR A N 1
ATOM 1607 C CA . THR A 1 200 ? -13.836 6.654 18.839 1.00 91.31 200 THR A CA 1
ATOM 1608 C C . THR A 1 200 ? -13.503 5.528 17.874 1.00 91.31 200 THR A C 1
ATOM 1610 O O . THR A 1 200 ? -12.332 5.179 17.713 1.00 91.31 200 THR A O 1
ATOM 1613 N N . TYR A 1 201 ? -14.512 4.972 17.217 1.00 91.06 201 TYR A N 1
ATOM 1614 C CA . TYR A 1 201 ? -14.321 4.023 16.132 1.00 91.06 201 TYR A CA 1
ATOM 1615 C C . TYR A 1 201 ? -15.175 4.373 14.915 1.00 91.06 201 TYR A C 1
ATOM 1617 O O . TYR A 1 201 ? -16.231 4.987 15.068 1.00 91.06 201 TYR A O 1
ATOM 1625 N N . SER A 1 202 ? -14.715 3.989 13.720 1.00 87.75 202 SER A N 1
ATOM 1626 C CA . SER A 1 202 ? -15.548 4.037 12.515 1.00 87.75 202 SER A CA 1
ATOM 1627 C C . SER A 1 202 ? -16.552 2.885 12.545 1.00 87.75 202 SER A C 1
ATOM 1629 O O . SER A 1 202 ? -16.169 1.712 12.557 1.00 87.75 202 SER A O 1
ATOM 1631 N N . ALA A 1 203 ? -17.837 3.231 12.559 1.00 83.88 203 ALA A N 1
ATOM 1632 C CA . ALA A 1 203 ? -18.967 2.309 12.510 1.00 83.88 203 ALA A CA 1
ATOM 1633 C C . ALA A 1 203 ? -19.469 2.108 11.066 1.00 83.88 203 ALA A C 1
ATOM 1635 O O . ALA A 1 203 ? -20.677 1.973 10.843 1.00 83.88 203 ALA A O 1
ATOM 1636 N N . GLY A 1 204 ? -18.543 2.141 10.100 1.00 78.06 204 GLY A N 1
ATOM 1637 C CA . GLY A 1 204 ? -18.814 2.090 8.666 1.00 78.06 204 GLY A CA 1
ATOM 1638 C C . GLY A 1 204 ? -19.157 3.454 8.062 1.00 78.06 204 GLY A C 1
ATOM 1639 O O . GLY A 1 204 ? -18.991 4.500 8.693 1.00 78.06 204 GLY A O 1
ATOM 1640 N N . MET A 1 205 ? -19.647 3.437 6.823 1.00 71.56 205 MET A N 1
ATOM 1641 C CA . MET A 1 205 ? -20.021 4.648 6.091 1.00 71.56 205 MET A CA 1
ATOM 1642 C C . MET A 1 205 ? -21.410 5.159 6.484 1.00 71.56 205 MET A C 1
ATOM 1644 O O . MET A 1 205 ? -22.358 4.390 6.649 1.00 71.56 205 MET A O 1
ATOM 1648 N N . GLY A 1 206 ? -21.524 6.477 6.634 1.00 67.88 206 GLY A N 1
ATOM 1649 C CA . GLY A 1 206 ? -22.791 7.194 6.702 1.00 67.88 206 GLY A CA 1
ATOM 1650 C C . GLY A 1 206 ? -23.462 7.308 5.330 1.00 67.88 206 GLY A C 1
ATOM 1651 O O . GLY A 1 206 ? -22.877 6.980 4.299 1.00 67.88 206 GLY A O 1
ATOM 1652 N N . GLY A 1 207 ? -24.704 7.802 5.311 1.00 65.50 207 GLY A N 1
ATOM 1653 C CA . GLY A 1 207 ? -25.479 7.980 4.073 1.00 65.50 207 GLY A CA 1
ATOM 1654 C C . GLY A 1 207 ? -24.914 9.032 3.107 1.00 65.50 207 GLY A C 1
ATOM 1655 O O . GLY A 1 207 ? -25.373 9.123 1.975 1.00 65.50 207 GLY A O 1
ATOM 1656 N N . ASP A 1 208 ? -23.925 9.808 3.543 1.00 69.56 208 ASP A N 1
ATOM 1657 C CA . ASP A 1 208 ? -23.190 10.805 2.761 1.00 69.56 208 ASP A CA 1
ATOM 1658 C C . ASP A 1 208 ? -21.828 10.291 2.249 1.00 69.56 208 ASP A C 1
ATOM 1660 O O . ASP A 1 208 ? -21.058 11.055 1.671 1.00 69.56 208 ASP A O 1
ATOM 1664 N N . GLY A 1 209 ? -21.513 9.008 2.467 1.00 64.06 209 GLY A N 1
ATOM 1665 C CA . GLY A 1 209 ? -20.237 8.402 2.081 1.00 64.06 209 GLY A CA 1
ATOM 1666 C C . GLY A 1 209 ? -19.067 8.733 3.014 1.00 64.06 209 GLY A C 1
ATOM 1667 O O . GLY A 1 209 ? -17.943 8.310 2.745 1.00 64.06 209 GLY A O 1
ATOM 1668 N N . THR A 1 210 ? -19.298 9.453 4.119 1.00 67.69 210 THR A N 1
ATOM 1669 C CA . THR A 1 210 ? -18.256 9.729 5.117 1.00 67.69 210 THR A CA 1
ATOM 1670 C C . THR A 1 210 ? -18.225 8.655 6.210 1.00 67.69 210 THR A C 1
ATOM 1672 O O . THR A 1 210 ? -19.273 8.121 6.583 1.00 67.69 210 THR A O 1
ATOM 1675 N N . PRO A 1 211 ? -17.046 8.295 6.752 1.00 73.44 211 PRO A N 1
ATOM 1676 C CA . PRO A 1 211 ? -16.962 7.394 7.898 1.00 73.44 211 PRO A CA 1
ATOM 1677 C C . PRO A 1 211 ? -17.710 7.958 9.109 1.00 73.44 211 PRO A C 1
ATOM 1679 O O . PRO A 1 211 ? -17.448 9.073 9.565 1.00 73.44 211 PRO A O 1
ATOM 1682 N N . ARG A 1 212 ? -18.632 7.177 9.677 1.00 82.88 212 ARG A N 1
ATOM 1683 C CA . ARG A 1 212 ? -19.363 7.574 10.882 1.00 82.88 212 ARG A CA 1
ATOM 1684 C C . ARG A 1 212 ? -18.560 7.195 12.119 1.00 82.88 212 ARG A C 1
ATOM 1686 O O . ARG A 1 212 ? -18.478 6.021 12.478 1.00 82.88 212 ARG A O 1
ATOM 1693 N N . HIS A 1 213 ? -18.034 8.197 12.817 1.00 88.12 213 HIS A N 1
ATOM 1694 C CA . HIS A 1 213 ? -17.291 7.994 14.058 1.00 88.12 213 HIS A CA 1
ATOM 1695 C C . HIS A 1 213 ? -18.213 7.995 15.279 1.00 88.12 213 HIS A C 1
ATOM 1697 O O . HIS A 1 213 ? -18.921 8.970 15.529 1.00 88.12 213 HIS A O 1
ATOM 1703 N N . LEU A 1 214 ? -18.168 6.924 16.072 1.00 89.75 214 LEU A N 1
ATOM 1704 C CA . LEU A 1 214 ? -18.910 6.801 17.328 1.00 89.75 214 LEU A CA 1
ATOM 1705 C C . LEU A 1 214 ? -17.950 6.623 18.512 1.00 89.75 214 LEU A C 1
ATOM 1707 O O . LEU A 1 214 ? -16.873 6.044 18.340 1.00 89.75 214 LEU A O 1
ATOM 1711 N N . PRO A 1 215 ? -18.305 7.084 19.727 1.00 91.12 215 PRO A N 1
ATOM 1712 C CA . PRO A 1 215 ? -17.547 6.767 20.935 1.00 91.12 215 PRO A CA 1
ATOM 1713 C C . PRO A 1 215 ? -17.279 5.264 21.064 1.00 91.12 215 PRO A C 1
ATOM 1715 O O . PRO A 1 215 ? -18.195 4.456 20.913 1.00 91.12 215 PRO A O 1
ATOM 1718 N N . LEU A 1 216 ? -16.036 4.883 21.387 1.00 90.62 216 LEU A N 1
ATOM 1719 C CA . LEU A 1 216 ? -15.625 3.473 21.465 1.00 90.62 216 LEU A CA 1
ATOM 1720 C C . LEU A 1 216 ? -16.456 2.671 22.478 1.00 90.62 216 LEU A C 1
ATOM 1722 O O . LEU A 1 216 ? -16.678 1.481 22.282 1.00 90.62 216 LEU A O 1
ATOM 1726 N N . LYS A 1 217 ? -16.987 3.336 23.512 1.00 89.06 217 LYS A N 1
ATOM 1727 C CA . LYS A 1 217 ? -17.920 2.741 24.477 1.00 89.06 217 LYS A CA 1
ATOM 1728 C C . LYS A 1 217 ? -19.102 2.039 23.793 1.00 89.06 217 LYS A C 1
ATOM 1730 O O . LYS A 1 217 ? -19.482 0.959 24.224 1.00 89.06 217 LYS A O 1
ATOM 1735 N N . HIS A 1 218 ? -19.627 2.599 22.703 1.00 90.50 218 HIS A N 1
ATOM 1736 C CA . HIS A 1 218 ? -20.734 1.977 21.978 1.00 90.50 218 HIS A CA 1
ATOM 1737 C C . HIS A 1 218 ? -20.339 0.661 21.305 1.00 90.50 218 HIS A C 1
ATOM 1739 O O . HIS A 1 218 ? -21.177 -0.224 21.218 1.00 90.50 218 HIS A O 1
ATOM 1745 N N . ALA A 1 219 ? -19.088 0.498 20.857 1.00 89.00 219 ALA A N 1
ATOM 1746 C CA . ALA A 1 219 ? -18.631 -0.792 20.336 1.00 89.00 219 ALA A CA 1
ATOM 1747 C C . ALA A 1 219 ? -18.593 -1.855 21.443 1.00 89.00 219 ALA A C 1
ATOM 1749 O O . ALA A 1 219 ? -18.998 -2.982 21.208 1.00 89.00 219 ALA A O 1
ATOM 1750 N N . ILE A 1 220 ? -18.164 -1.487 22.656 1.00 86.94 220 ILE A N 1
ATOM 1751 C CA . ILE A 1 220 ? -18.125 -2.402 23.814 1.00 86.94 220 ILE A CA 1
ATOM 1752 C C . ILE A 1 220 ? -19.536 -2.872 24.195 1.00 86.94 220 ILE A C 1
ATOM 1754 O O . ILE A 1 220 ? -19.715 -4.006 24.619 1.00 86.94 220 ILE A O 1
ATOM 1758 N N . GLU A 1 221 ? -20.532 -1.995 24.059 1.00 89.31 221 GLU A N 1
ATOM 1759 C CA . GLU A 1 221 ? -21.931 -2.307 24.367 1.00 89.31 221 GLU A CA 1
ATOM 1760 C C . GLU A 1 221 ? -22.629 -3.099 23.242 1.00 89.31 221 GLU A C 1
ATOM 1762 O O . GLU A 1 221 ? -23.557 -3.851 23.531 1.00 89.31 221 GLU A O 1
ATOM 1767 N N . ALA A 1 222 ? -22.221 -2.922 21.978 1.00 87.62 222 ALA A N 1
ATOM 1768 C CA . ALA A 1 222 ? -22.952 -3.425 20.810 1.00 87.62 222 ALA A CA 1
ATOM 1769 C C . ALA A 1 222 ? -22.303 -4.610 20.076 1.00 87.62 222 ALA A C 1
ATOM 1771 O O . ALA A 1 222 ? -23.009 -5.304 19.347 1.00 87.62 222 ALA A O 1
ATOM 1772 N N . TYR A 1 223 ? -20.985 -4.809 20.182 1.00 90.25 223 TYR A N 1
ATOM 1773 C CA . TYR A 1 223 ? -20.275 -5.872 19.459 1.00 90.25 223 TYR A CA 1
ATOM 1774 C C . TYR A 1 223 ? -20.151 -7.132 20.316 1.00 90.25 223 TYR A C 1
ATOM 1776 O O . TYR A 1 223 ? -20.075 -7.057 21.543 1.00 90.25 223 TYR A O 1
ATOM 1784 N N . ASP A 1 224 ? -20.091 -8.288 19.656 1.00 91.88 224 ASP A N 1
ATOM 1785 C CA . ASP A 1 224 ? -19.663 -9.525 20.302 1.00 91.88 224 ASP A CA 1
ATOM 1786 C C . ASP A 1 224 ? -18.142 -9.537 20.553 1.00 91.88 224 ASP A C 1
ATOM 1788 O O . ASP A 1 224 ? -17.406 -8.611 20.189 1.00 91.88 224 ASP A O 1
ATOM 1792 N N . GLU A 1 225 ? -17.664 -10.581 21.232 1.00 88.75 225 GLU A N 1
ATOM 1793 C CA . GLU A 1 225 ? -16.254 -10.710 21.606 1.00 88.75 225 GLU A CA 1
ATOM 1794 C C . GLU A 1 225 ? -15.325 -10.739 20.382 1.00 88.75 225 GLU A C 1
ATOM 1796 O O . GLU A 1 225 ? -14.290 -10.064 20.378 1.00 88.75 225 GLU A O 1
ATOM 1801 N N . ASP A 1 226 ? -15.709 -11.454 19.323 1.00 86.56 226 ASP A N 1
ATOM 1802 C CA . ASP A 1 226 ? -14.893 -11.619 18.120 1.00 86.56 226 ASP A CA 1
ATOM 1803 C C . ASP A 1 226 ? -14.760 -10.305 17.342 1.00 86.56 226 ASP A C 1
ATOM 1805 O O . ASP A 1 226 ? -13.662 -9.929 16.913 1.00 86.56 226 ASP A O 1
ATOM 1809 N N . ASP A 1 227 ? -15.852 -9.566 17.169 1.00 85.62 227 ASP A N 1
ATOM 1810 C CA . ASP A 1 227 ? -15.843 -8.292 16.458 1.00 85.62 227 ASP A CA 1
ATOM 1811 C C . ASP A 1 227 ? -15.155 -7.187 17.259 1.00 85.62 227 ASP A C 1
ATOM 1813 O O . ASP A 1 227 ? -14.435 -6.353 16.687 1.00 85.62 227 ASP A O 1
ATOM 1817 N N . LEU A 1 228 ? -15.290 -7.209 18.587 1.00 88.88 228 LEU A N 1
ATOM 1818 C CA . LEU A 1 228 ? -14.550 -6.313 19.466 1.00 88.88 228 LEU A CA 1
ATOM 1819 C C . LEU A 1 228 ? -13.042 -6.611 19.416 1.00 88.88 228 LEU A C 1
ATOM 1821 O O . LEU A 1 228 ? -12.234 -5.684 19.295 1.00 88.88 228 LEU A O 1
ATOM 1825 N N . LEU A 1 229 ? -12.641 -7.887 19.415 1.00 86.50 229 LEU A N 1
ATOM 1826 C CA . LEU A 1 229 ? -11.244 -8.293 19.241 1.00 86.50 229 LEU A CA 1
ATOM 1827 C C . LEU A 1 229 ? -10.685 -7.840 17.890 1.00 86.50 229 LEU A C 1
ATOM 1829 O O . LEU A 1 229 ? -9.593 -7.265 17.846 1.00 86.50 229 LEU A O 1
ATOM 1833 N N . LYS A 1 230 ? -11.429 -8.026 16.792 1.00 84.12 230 LYS A N 1
ATOM 1834 C CA . LYS A 1 230 ? -11.023 -7.536 15.463 1.00 84.12 230 LYS A CA 1
ATOM 1835 C C . LYS A 1 230 ? -10.812 -6.024 15.477 1.00 84.12 230 LYS A C 1
ATOM 1837 O O . LYS A 1 230 ? -9.771 -5.557 15.010 1.00 84.12 230 LYS A O 1
ATOM 1842 N N . LEU A 1 231 ? -11.753 -5.266 16.048 1.00 87.81 231 LEU A N 1
ATOM 1843 C CA . LEU A 1 231 ? -11.678 -3.805 16.146 1.00 87.81 231 LEU A CA 1
ATOM 1844 C C . LEU A 1 231 ? -10.443 -3.335 16.933 1.00 87.81 231 LEU A C 1
ATOM 1846 O O . LEU A 1 231 ? -9.751 -2.405 16.512 1.00 87.81 231 LEU A O 1
ATOM 1850 N N . LEU A 1 232 ? -10.147 -3.991 18.055 1.00 89.94 232 LEU A N 1
ATOM 1851 C CA . LEU A 1 232 ? -9.070 -3.606 18.970 1.00 89.94 232 LEU A CA 1
ATOM 1852 C C . LEU A 1 232 ? -7.700 -4.191 18.598 1.00 89.94 232 LEU A C 1
ATOM 1854 O O . LEU A 1 232 ? -6.673 -3.713 19.086 1.00 89.94 232 LEU A O 1
ATOM 1858 N N . SER A 1 233 ? -7.650 -5.186 17.709 1.00 86.94 233 SER A N 1
ATOM 1859 C CA . SER A 1 233 ? -6.415 -5.873 17.305 1.00 86.94 233 SER A CA 1
ATOM 1860 C C . SER A 1 233 ? -5.326 -4.910 16.812 1.00 86.94 233 SER A C 1
ATOM 1862 O O . SER A 1 233 ? -4.151 -5.048 17.170 1.00 86.94 233 SER A O 1
ATOM 1864 N N . THR A 1 234 ? -5.701 -3.880 16.047 1.00 85.88 234 THR A N 1
ATOM 1865 C CA . THR A 1 234 ? -4.761 -2.867 15.549 1.00 85.88 234 THR A CA 1
ATOM 1866 C C . THR A 1 234 ? -4.222 -1.988 16.676 1.00 85.88 234 THR A C 1
ATOM 1868 O O . THR A 1 234 ? -3.026 -1.690 16.689 1.00 85.88 234 THR A O 1
ATOM 1871 N N . VAL A 1 235 ? -5.052 -1.639 17.667 1.00 89.25 235 VAL A N 1
ATOM 1872 C CA . VAL A 1 235 ? -4.619 -0.887 18.859 1.00 89.25 235 VAL A CA 1
ATOM 1873 C C . VAL A 1 235 ? -3.627 -1.710 19.671 1.00 89.25 235 VAL A C 1
ATOM 1875 O O . VAL A 1 235 ? -2.557 -1.217 20.023 1.00 89.25 235 VAL A O 1
ATOM 1878 N N . TYR A 1 236 ? -3.926 -2.989 19.895 1.00 87.19 236 TYR A N 1
ATOM 1879 C CA . TYR A 1 236 ? -3.040 -3.900 20.615 1.00 87.19 236 TYR A CA 1
ATOM 1880 C C . TYR A 1 236 ? -1.678 -4.058 19.917 1.00 87.19 236 TYR A C 1
ATOM 1882 O O . TYR A 1 236 ? -0.622 -4.004 20.553 1.00 87.19 236 TYR A O 1
ATOM 1890 N N . ARG A 1 237 ? -1.672 -4.196 18.586 1.00 86.56 237 ARG A N 1
ATOM 1891 C CA . ARG A 1 237 ? -0.436 -4.248 17.787 1.00 86.56 237 ARG A CA 1
ATOM 1892 C C . ARG A 1 237 ? 0.350 -2.937 17.850 1.00 86.56 237 ARG A C 1
ATOM 1894 O O . ARG A 1 237 ? 1.578 -2.981 17.926 1.00 86.56 237 ARG A O 1
ATOM 1901 N N . ALA A 1 238 ? -0.334 -1.793 17.844 1.00 87.69 238 ALA A N 1
ATOM 1902 C CA . ALA A 1 238 ? 0.294 -0.483 17.988 1.00 87.69 238 ALA A CA 1
ATOM 1903 C C . ALA A 1 238 ? 0.898 -0.283 19.389 1.00 87.69 238 ALA A C 1
ATOM 1905 O O . ALA A 1 238 ? 2.038 0.170 19.494 1.00 87.69 238 ALA A O 1
ATOM 1906 N N . ALA A 1 239 ? 0.198 -0.694 20.452 1.00 89.12 239 ALA A N 1
ATOM 1907 C CA . ALA A 1 239 ? 0.677 -0.638 21.836 1.00 89.12 239 ALA A CA 1
ATOM 1908 C C . ALA A 1 239 ? 2.002 -1.397 22.021 1.00 89.12 239 ALA A C 1
ATOM 1910 O O . ALA A 1 239 ? 2.937 -0.875 22.623 1.00 89.12 239 ALA A O 1
ATOM 1911 N N . LYS A 1 240 ? 2.159 -2.573 21.392 1.00 88.94 240 LYS A N 1
ATOM 1912 C CA . LYS A 1 240 ? 3.428 -3.332 21.418 1.00 88.94 240 LYS A CA 1
ATOM 1913 C C . LYS A 1 240 ? 4.631 -2.570 20.851 1.00 88.94 240 LYS A C 1
ATOM 1915 O O . LYS A 1 240 ? 5.765 -2.907 21.180 1.00 88.94 240 LYS A O 1
ATOM 1920 N N . LYS A 1 241 ? 4.402 -1.585 19.978 1.00 89.06 241 LYS A N 1
ATOM 1921 C CA . LYS A 1 241 ? 5.456 -0.797 19.317 1.00 89.06 241 LYS A CA 1
ATOM 1922 C C . LYS A 1 241 ? 5.554 0.641 19.837 1.00 89.06 241 LYS A C 1
ATOM 1924 O O . LYS A 1 241 ? 6.515 1.329 19.507 1.00 89.06 241 LYS A O 1
ATOM 1929 N N . SER A 1 242 ? 4.593 1.104 20.639 1.00 89.94 242 SER A N 1
ATOM 1930 C CA . SER A 1 242 ? 4.516 2.489 21.105 1.00 89.94 242 SER A CA 1
ATOM 1931 C C . SER A 1 242 ? 4.161 2.559 22.583 1.00 89.94 242 SER A C 1
ATOM 1933 O O . SER A 1 242 ? 3.027 2.290 22.974 1.00 89.94 242 SER A O 1
ATOM 1935 N N . LYS A 1 243 ? 5.119 3.025 23.396 1.00 88.44 243 LYS A N 1
ATOM 1936 C CA . LYS A 1 243 ? 4.913 3.266 24.834 1.00 88.44 243 LYS A CA 1
ATOM 1937 C C . LYS A 1 243 ? 3.766 4.241 25.105 1.00 88.44 243 LYS A C 1
ATOM 1939 O O . LYS A 1 243 ? 3.059 4.086 26.090 1.00 88.44 243 LYS A O 1
ATOM 1944 N N . LEU A 1 244 ? 3.576 5.238 24.236 1.00 86.88 244 LEU A N 1
ATOM 1945 C CA . LEU A 1 244 ? 2.475 6.193 24.367 1.00 86.88 244 LEU A CA 1
ATOM 1946 C C . LEU A 1 244 ? 1.122 5.482 24.252 1.00 86.88 244 LEU A C 1
ATOM 1948 O O . LEU A 1 244 ? 0.266 5.665 25.111 1.00 86.88 244 LEU A O 1
ATOM 1952 N N . ILE A 1 245 ? 0.953 4.650 23.219 1.00 85.31 245 ILE A N 1
ATOM 1953 C CA . ILE A 1 245 ? -0.291 3.903 22.997 1.00 85.31 245 ILE A CA 1
ATOM 1954 C C . ILE A 1 245 ? -0.489 2.834 24.076 1.00 85.31 245 ILE A C 1
ATOM 1956 O O . ILE A 1 245 ? -1.605 2.677 24.553 1.00 85.31 245 ILE A O 1
ATOM 1960 N N . ASP A 1 246 ? 0.569 2.150 24.521 1.00 85.69 246 ASP A N 1
ATOM 1961 C CA . ASP A 1 246 ? 0.482 1.177 25.623 1.00 85.69 246 ASP A CA 1
ATOM 1962 C C . ASP A 1 246 ? -0.015 1.828 26.925 1.00 85.69 246 ASP A C 1
ATOM 1964 O O . ASP A 1 246 ? -0.919 1.303 27.574 1.00 85.69 246 ASP A O 1
ATOM 1968 N N . ASN A 1 247 ? 0.488 3.022 27.253 1.00 83.62 247 ASN A N 1
ATOM 1969 C CA . ASN A 1 247 ? 0.050 3.790 28.423 1.00 83.62 247 ASN A CA 1
ATOM 1970 C C . ASN A 1 247 ? -1.385 4.330 28.305 1.00 83.62 247 ASN A C 1
ATOM 1972 O O . ASN A 1 247 ? -2.029 4.561 29.326 1.00 83.62 247 ASN A O 1
ATOM 1976 N N . LEU A 1 248 ? -1.862 4.587 27.084 1.00 78.12 248 LEU A N 1
ATOM 1977 C CA . LEU A 1 248 ? -3.238 5.021 26.809 1.00 78.12 248 LEU A CA 1
ATOM 1978 C C . LEU A 1 248 ? -4.230 3.857 26.850 1.00 78.12 248 LEU A C 1
ATOM 1980 O O . LEU A 1 248 ? -5.381 4.038 27.235 1.00 78.12 248 LEU A O 1
ATOM 1984 N N . TRP A 1 249 ? -3.788 2.682 26.406 1.00 71.38 249 TRP A N 1
ATOM 1985 C CA . TRP A 1 249 ? -4.607 1.487 26.249 1.00 71.38 249 TRP A CA 1
ATOM 1986 C C . TRP A 1 249 ? -4.786 0.710 27.555 1.00 71.38 249 TRP A C 1
ATOM 1988 O O . TRP A 1 249 ? -5.851 0.147 27.803 1.00 71.38 249 TRP A O 1
ATOM 1998 N N . ARG A 1 250 ? -3.751 0.658 28.400 1.00 66.94 250 ARG A N 1
ATOM 1999 C CA . ARG A 1 250 ? -3.836 -0.032 29.688 1.00 66.94 250 ARG A CA 1
ATOM 2000 C C . ARG A 1 250 ? -4.609 0.824 30.694 1.00 66.94 250 ARG A C 1
ATOM 2002 O O . ARG A 1 250 ? -4.255 1.990 30.876 1.00 66.94 250 ARG A O 1
ATOM 2009 N N . PRO A 1 251 ? -5.609 0.261 31.396 1.00 51.38 251 PRO A N 1
ATOM 2010 C CA . PRO A 1 251 ? -6.207 0.935 32.538 1.00 51.38 251 PRO A CA 1
ATOM 2011 C C . PRO A 1 251 ? -5.098 1.299 33.527 1.00 51.38 251 PRO A C 1
ATOM 2013 O O . PRO A 1 251 ? -4.284 0.444 33.888 1.00 51.38 251 PRO A O 1
ATOM 2016 N N . LYS A 1 252 ? -5.044 2.562 33.956 1.00 47.50 252 LYS A N 1
ATOM 2017 C CA . LYS A 1 252 ? -4.252 2.909 35.136 1.00 47.50 252 LYS A CA 1
ATOM 2018 C C . LYS A 1 252 ? -4.934 2.247 36.332 1.00 47.50 252 LYS A C 1
ATOM 2020 O O . LYS A 1 252 ? -6.101 2.539 36.584 1.00 47.50 252 LYS A O 1
ATOM 2025 N N . ALA A 1 253 ? -4.228 1.312 36.967 1.00 34.25 253 ALA A N 1
ATOM 2026 C CA . ALA A 1 253 ? -4.593 0.781 38.276 1.00 34.25 253 ALA A CA 1
ATOM 2027 C C . ALA A 1 253 ? -4.594 1.898 39.327 1.00 34.25 253 ALA A C 1
ATOM 2029 O O . ALA A 1 253 ? -3.789 2.850 39.164 1.00 34.25 253 ALA A O 1
#

Secondary structure (DSSP, 8-state):
----------------------PEEEEEEEE-TTS-EEEEEEEESS---HHHHHHHHHHHHHHHHHHHHHHTTSPP-TTS-HHHHHHHHHHHHHHHHHHT-TTHHHHGGG---PPPHHHHHHHHHT--S-TTGGG--HHHHHHHHHHHHHHHHHHHHS--S-HHHHHHHH-TT--PPPSEEEEEEE-TT-TTS-EEEEEEEEEEE-TTSSEEEEEHHHHHHHS-HHHHHHHHHHHHHHHTT-HHHHHHHSPP-